Protein 6IQJ (pdb70)

Solvent-accessible surface area: 12601 Å² total; per-residue (Å²): 94,52,17,80,25,0,0,71,86,57,0,49,38,115,6,130,52,26,96,5,58,39,0,0,0,6,2,44,114,25,44,64,29,8,57,12,128,65,14,30,152,22,104,90,7,2,11,24,0,0,31,46,11,8,120,95,66,46,27,0,52,97,31,3,0,32,2,33,42,73,84,11,133,32,43,143,39,82,90,37,32,7,6,31,2,74,95,59,83,6,0,2,1,0,19,53,3,102,78,0,0,0,0,0,8,5,72,114,113,6,65,22,49,24,0,32,75,0,0,32,125,6,0,60,47,0,69,136,44,55,17,84,54,17,80,26,0,0,65,78,13,0,46,39,106,12,113,51,26,98,5,54,39,0,0,0,5,2,43,115,24,47,61,27,7,67,12,128,65,14,35,168,27,109,115,79,16,11,60,12,0,28,79,11,8,121,85,67,50,72,18,53,113,92,6,1,83,1,27,38,93,116,18,130,35,58,141,16,80,90,39,32,7,6,34,2,69,88,60,82,5,1,1,1,0,17,50,2,99,81,0,0,0,0,0,8,5,72,118,110,6,66,22,51,31,0,31,65,18,0,34,62,0,0,61,28,0,69,130,46,50,17,180,64,28,114,45,9,98,40,0,12,26,31,159,69,29,110,44,11,103,72,102

Organism: Arabidopsis thaliana (NCBI:txid3702)

CATH classification: 3.30.450.30

Nearest PDB structures (foldseek):
  6iqi-assembly1_A  TM=9.972E-01  e=1.173E-24  Arabidopsis thaliana
  3nul-assembly1_A  TM=9.958E-01  e=7.143E-24  unclassified
  6iqf-assembly1_A  TM=9.978E-01  e=3.856E-23  Arabidopsis thaliana
  5fef-assembly1_A  TM=9.968E-01  e=1.960E-22  Zea mays
  6iqk-assembly2_B  TM=9.950E-01  e=8.314E-22  Arabidopsis thaliana

Structure (mmCIF, N/CA/C/O backbone):
data_6IQJ
#
_entry.id   6IQJ
#
_cell.length_a   51.523
_cell.length_b   65.156
_cell.length_c   73.533
_cell.angle_alpha   90.00
_cell.angle_beta   90.00
_cell.angle_gamma   90.00
#
_symmetry.space_group_name_H-M   'P 21 21 21'
#
loop_
_entity.id
_entity.type
_entity.pdbx_description
1 polymer Profilin-2
2 polymer 'Formin-like protein 1'
3 water water
#
loop_
_atom_site.group_PDB
_atom_site.id
_atom_site.type_symbol
_atom_site.label_atom_id
_atom_site.label_alt_id
_atom_site.label_comp_id
_atom_site.label_asym_id
_atom_site.label_entity_id
_atom_site.label_seq_id
_atom_site.pdbx_PDB_ins_code
_atom_site.Cartn_x
_atom_site.Cartn_y
_atom_site.Cartn_z
_atom_site.occupancy
_atom_site.B_iso_or_equiv
_atom_site.auth_seq_id
_atom_site.auth_comp_id
_atom_site.auth_asym_id
_atom_site.auth_atom_id
_atom_site.pdbx_PDB_model_num
ATOM 1 N N . MET A 1 1 ? 51.936 -21.672 -7.492 1.00 32.18 1 MET B N 1
ATOM 2 C CA . MET A 1 1 ? 52.777 -22.428 -6.572 1.00 26.06 1 MET B CA 1
ATOM 3 C C . MET A 1 1 ? 52.395 -23.903 -6.558 1.00 27.18 1 MET B C 1
ATOM 4 O O . MET A 1 1 ? 51.256 -24.255 -6.254 1.00 24.63 1 MET B O 1
ATOM 9 N N . SER A 1 2 ? 53.353 -24.760 -6.890 1.00 20.40 2 SER B N 1
ATOM 10 C CA . SER A 1 2 ? 53.167 -26.201 -6.864 1.00 18.11 2 SER B CA 1
ATOM 11 C C . SER A 1 2 ? 54.019 -26.812 -5.760 1.00 19.10 2 SER B C 1
ATOM 12 O O . SER A 1 2 ? 54.934 -26.178 -5.228 1.00 20.26 2 SER B O 1
ATOM 15 N N . TRP A 1 3 ? 53.704 -28.061 -5.414 1.00 16.04 3 TRP B N 1
ATOM 16 C CA . TRP A 1 3 ? 54.550 -28.781 -4.470 1.00 15.31 3 TRP B CA 1
ATOM 17 C C . TRP A 1 3 ? 55.946 -28.993 -5.037 1.00 14.12 3 TRP B C 1
ATOM 18 O O . TRP A 1 3 ? 56.928 -29.000 -4.286 1.00 14.51 3 TRP B O 1
ATOM 29 N N . GLN A 1 4 ? 56.052 -29.157 -6.358 1.00 13.38 4 GLN B N 1
ATOM 30 C CA . GLN A 1 4 ? 57.359 -29.337 -6.982 1.00 17.28 4 GLN B CA 1
ATOM 31 C C . GLN A 1 4 ? 58.220 -28.089 -6.829 1.00 14.40 4 GLN B C 1
ATOM 32 O O . GLN A 1 4 ? 59.424 -28.187 -6.563 1.00 15.68 4 GLN B O 1
ATOM 38 N N . SER A 1 5 ? 57.623 -26.906 -6.994 1.00 11.27 5 SER B N 1
ATOM 39 C CA . SER A 1 5 ? 58.390 -25.677 -6.823 1.00 14.41 5 SER B CA 1
ATOM 40 C C . SER A 1 5 ? 58.785 -25.462 -5.367 1.00 14.49 5 SER B C 1
ATOM 41 O O . SER A 1 5 ? 59.803 -24.816 -5.095 1.00 13.47 5 SER B O 1
ATOM 44 N N . TYR A 1 6 ? 58.005 -25.990 -4.420 1.00 11.04 6 TYR B N 1
ATOM 45 C CA . TYR A 1 6 ? 58.423 -25.940 -3.023 1.00 11.34 6 TYR B CA 1
ATOM 46 C C . TYR A 1 6 ? 59.717 -26.715 -2.817 1.00 12.69 6 TYR B C 1
ATOM 47 O O . TYR A 1 6 ? 60.626 -26.250 -2.119 1.00 14.96 6 TYR B O 1
ATOM 56 N N . VAL A 1 7 ? 59.822 -27.895 -3.427 1.00 10.76 7 VAL B N 1
ATOM 57 C CA . VAL A 1 7 ? 61.073 -28.646 -3.387 1.00 14.02 7 VAL B CA 1
ATOM 58 C C . VAL A 1 7 ? 62.149 -27.926 -4.190 1.00 13.36 7 VAL B C 1
ATOM 59 O O . VAL A 1 7 ? 63.273 -27.723 -3.714 1.00 11.56 7 VAL B O 1
ATOM 63 N N . ASP A 1 8 ? 61.814 -27.515 -5.416 1.00 13.03 8 ASP B N 1
ATOM 64 C CA . ASP A 1 8 ? 62.818 -26.974 -6.328 1.00 17.24 8 ASP B CA 1
ATOM 65 C C . ASP A 1 8 ? 63.335 -25.616 -5.866 1.00 16.07 8 ASP B C 1
ATOM 66 O O . ASP A 1 8 ? 64.534 -25.335 -5.976 1.00 21.02 8 ASP B O 1
ATOM 71 N N . ASP A 1 9 ? 62.452 -24.757 -5.353 1.00 16.17 9 ASP B N 1
ATOM 72 C CA . ASP A 1 9 ? 62.820 -23.374 -5.072 1.00 16.49 9 ASP B CA 1
ATOM 73 C C . ASP A 1 9 ? 63.058 -23.081 -3.598 1.00 18.09 9 ASP B C 1
ATOM 74 O O . ASP A 1 9 ? 63.719 -22.085 -3.286 1.00 20.54 9 ASP B O 1
ATOM 79 N N . HIS A 1 10 ? 62.541 -23.904 -2.686 1.00 18.72 10 HIS B N 1
ATOM 80 C CA . HIS A 1 10 ? 62.666 -23.630 -1.264 1.00 15.80 10 HIS B CA 1
ATOM 81 C C . HIS A 1 10 ? 63.383 -24.718 -0.482 1.00 19.97 10 HIS B C 1
ATOM 82 O O . HIS A 1 10 ? 63.624 -24.534 0.715 1.00 18.22 10 HIS B O 1
ATOM 89 N N . LEU A 1 11 ? 63.726 -25.834 -1.112 1.00 13.02 11 LEU B N 1
ATOM 90 C CA . LEU A 1 11 ? 64.574 -26.850 -0.503 1.00 14.16 11 LEU B CA 1
ATOM 91 C C . LEU A 1 11 ? 65.892 -27.026 -1.233 1.00 13.64 11 LEU B C 1
ATOM 92 O O . LEU A 1 11 ? 66.942 -27.111 -0.592 1.00 11.91 11 LEU B O 1
ATOM 97 N N . MET A 1 12 ? 65.863 -27.074 -2.561 1.00 12.97 12 MET B N 1
ATOM 98 C CA . MET A 1 12 ? 67.057 -27.260 -3.369 1.00 10.10 12 MET B CA 1
ATOM 99 C C . MET A 1 12 ? 67.748 -25.945 -3.715 1.00 19.41 12 MET B C 1
ATOM 100 O O . MET A 1 12 ? 68.610 -25.927 -4.595 1.00 20.50 12 MET B O 1
ATOM 105 N N . CYS A 1 13 ? 67.402 -24.851 -3.048 1.00 17.98 13 CYS B N 1
ATOM 106 C CA . CYS A 1 13 ? 68.037 -23.579 -3.348 1.00 16.29 13 CYS B CA 1
ATOM 107 C C . CYS A 1 13 ? 69.413 -23.494 -2.690 1.00 19.78 13 CYS B C 1
ATOM 108 O O . CYS A 1 13 ? 69.775 -24.298 -1.825 1.00 15.34 13 CYS B O 1
ATOM 111 N N . GLU A 1 14 ? 70.186 -22.498 -3.114 1.00 21.61 14 GLU B N 1
ATOM 112 C CA . GLU A 1 14 ? 71.512 -22.284 -2.553 1.00 19.81 14 GLU B CA 1
ATOM 113 C C . GLU A 1 14 ? 71.412 -21.866 -1.091 1.00 20.24 14 GLU B C 1
ATOM 114 O O . GLU A 1 14 ? 70.591 -21.023 -0.722 1.00 22.70 14 GLU B O 1
ATOM 120 N N . VAL A 1 15 ? 72.246 -22.479 -0.254 1.00 18.54 15 VAL B N 1
ATOM 121 C CA . VAL A 1 15 ? 72.338 -22.150 1.166 1.00 22.11 15 VAL B CA 1
ATOM 122 C C . VAL A 1 15 ? 73.815 -21.946 1.472 1.00 21.79 15 VAL B C 1
ATOM 123 O O . VAL A 1 15 ? 74.563 -22.920 1.622 1.00 21.34 15 VAL B O 1
ATOM 127 N N . GLU A 1 16 ? 74.235 -20.684 1.571 1.00 26.47 16 GLU B N 1
ATOM 128 C CA . GLU A 1 16 ? 75.622 -20.333 1.880 1.00 24.08 16 GLU B CA 1
ATOM 129 C C . GLU A 1 16 ? 76.588 -21.009 0.911 1.00 20.50 16 GLU B C 1
ATOM 130 O O . GLU A 1 16 ? 77.622 -21.553 1.303 1.00 21.11 16 GLU B O 1
ATOM 136 N N . GLY A 1 17 ? 76.239 -20.976 -0.374 1.00 18.83 17 GLY B N 1
ATOM 137 C CA . GLY A 1 17 ? 77.058 -21.565 -1.411 1.00 19.92 17 GLY B CA 1
ATOM 138 C C . GLY A 1 17 ? 76.896 -23.057 -1.598 1.00 21.58 17 GLY B C 1
ATOM 139 O O . GLY A 1 17 ? 77.569 -23.631 -2.464 1.00 21.68 17 GLY B O 1
ATOM 140 N N . ASN A 1 18 ? 76.025 -23.705 -0.829 1.00 15.54 18 ASN B N 1
ATOM 141 C CA . ASN A 1 18 ? 75.868 -25.149 -0.874 1.00 17.01 18 ASN B CA 1
ATOM 142 C C . ASN A 1 18 ? 74.434 -25.519 -1.238 1.00 17.72 18 ASN B C 1
ATOM 143 O O . ASN A 1 18 ? 73.520 -24.693 -1.177 1.00 15.76 18 ASN B O 1
ATOM 148 N N . HIS A 1 19 ? 74.252 -26.781 -1.626 1.00 14.54 19 HIS B N 1
ATOM 149 C CA . HIS A 1 19 ? 72.955 -27.301 -2.033 1.00 12.76 19 HIS B CA 1
ATOM 150 C C . HIS A 1 19 ? 72.751 -28.687 -1.444 1.00 16.70 19 HIS B C 1
ATOM 151 O O . HIS A 1 19 ? 73.700 -29.466 -1.306 1.00 13.11 19 HIS B O 1
ATOM 158 N N . LEU A 1 20 ? 71.501 -28.987 -1.098 1.00 14.75 20 LEU B N 1
ATOM 159 C CA . LEU A 1 20 ? 71.128 -30.354 -0.766 1.00 11.97 20 LEU B CA 1
ATOM 160 C C . LEU A 1 20 ? 71.360 -31.261 -1.968 1.00 9.67 20 LEU B C 1
ATOM 161 O O . LEU A 1 20 ? 71.326 -30.824 -3.121 1.00 10.99 20 LEU B O 1
ATOM 166 N N . THR A 1 21 ? 71.605 -32.541 -1.692 1.00 9.21 21 THR B N 1
ATOM 167 C CA . THR A 1 21 ? 71.679 -33.509 -2.779 1.00 10.44 21 THR B CA 1
ATOM 168 C C . THR A 1 21 ? 70.290 -33.995 -3.174 1.00 9.08 21 THR B C 1
ATOM 169 O O . THR A 1 21 ? 69.982 -34.097 -4.367 1.00 8.27 21 THR B O 1
ATOM 173 N N . HIS A 1 22 ? 69.443 -34.288 -2.188 1.00 8.00 22 HIS B N 1
ATOM 174 C CA . HIS A 1 22 ? 68.058 -34.669 -2.427 1.00 8.27 22 HIS B CA 1
ATOM 175 C C . HIS A 1 22 ? 67.162 -33.935 -1.441 1.00 7.93 22 HIS B C 1
ATOM 176 O O . HIS A 1 22 ? 67.604 -33.491 -0.378 1.00 7.18 22 HIS B O 1
ATOM 183 N N . ALA A 1 23 ? 65.886 -33.820 -1.804 1.00 9.18 23 ALA B N 1
ATOM 184 C CA . ALA A 1 23 ? 64.894 -33.188 -0.947 1.00 7.00 23 ALA B CA 1
ATOM 185 C C . ALA A 1 23 ? 63.514 -33.658 -1.377 1.00 9.08 23 ALA B C 1
ATOM 186 O O . ALA A 1 23 ? 63.299 -34.002 -2.543 1.00 8.18 23 ALA B O 1
ATOM 188 N N . ALA A 1 24 ? 62.581 -33.671 -0.428 1.00 7.26 24 ALA B N 1
ATOM 189 C CA . ALA A 1 24 ? 61.240 -34.152 -0.723 1.00 7.74 24 ALA B CA 1
ATOM 190 C C . ALA A 1 24 ? 60.277 -33.700 0.363 1.00 11.50 24 ALA B C 1
ATOM 191 O O . ALA A 1 24 ? 60.673 -33.410 1.496 1.00 10.30 24 ALA B O 1
ATOM 193 N N . ILE A 1 25 ? 59.002 -33.645 -0.009 1.00 9.58 25 ILE B N 1
ATOM 194 C CA . ILE A 1 25 ? 57.900 -33.451 0.924 1.00 12.47 25 ILE B CA 1
ATOM 195 C C . ILE A 1 25 ? 56.986 -34.660 0.796 1.00 10.24 25 ILE B C 1
ATOM 196 O O . ILE A 1 25 ? 56.453 -34.929 -0.288 1.00 11.72 25 ILE B O 1
ATOM 201 N N . PHE A 1 26 ? 56.820 -35.392 1.891 1.00 9.46 26 PHE B N 1
ATOM 202 C CA . PHE A 1 26 ? 55.991 -36.586 1.927 1.00 9.39 26 PHE B CA 1
ATOM 203 C C . PHE A 1 26 ? 54.789 -36.350 2.826 1.00 8.87 26 PHE B C 1
ATOM 204 O O . PHE A 1 26 ? 54.904 -35.702 3.870 1.00 8.25 26 PHE B O 1
ATOM 212 N N . GLY A 1 27 ? 53.640 -36.882 2.426 1.00 11.70 27 GLY B N 1
ATOM 213 C CA . GLY A 1 27 ? 52.569 -37.072 3.378 1.00 8.41 27 GLY B CA 1
ATOM 214 C C . GLY A 1 27 ? 52.962 -38.110 4.410 1.00 10.45 27 GLY B C 1
ATOM 215 O O . GLY A 1 27 ? 53.754 -39.016 4.146 1.00 8.96 27 GLY B O 1
ATOM 216 N N . GLN A 1 28 ? 52.416 -37.967 5.618 1.00 8.39 28 GLN B N 1
ATOM 217 C CA . GLN A 1 28 ? 52.758 -38.923 6.664 1.00 9.20 28 GLN B CA 1
ATOM 218 C C . GLN A 1 28 ? 52.219 -40.321 6.377 1.00 10.87 28 GLN B C 1
ATOM 219 O O . GLN A 1 28 ? 52.616 -41.271 7.060 1.00 10.66 28 GLN B O 1
ATOM 225 N N . ASP A 1 29 ? 51.344 -40.470 5.382 1.00 10.68 29 ASP B N 1
ATOM 226 C CA . ASP A 1 29 ? 50.943 -41.781 4.888 1.00 11.51 29 ASP B CA 1
ATOM 227 C C . ASP A 1 29 ? 52.002 -42.426 4.002 1.00 14.76 29 ASP B C 1
ATOM 228 O O . ASP A 1 29 ? 51.824 -43.577 3.587 1.00 15.14 29 ASP B O 1
ATOM 233 N N . GLY A 1 30 ? 53.087 -41.716 3.698 1.00 9.18 30 GLY B N 1
ATOM 234 C CA . GLY A 1 30 ? 54.146 -42.248 2.869 1.00 13.16 30 GLY B CA 1
ATOM 235 C C . GLY A 1 30 ? 54.060 -41.890 1.401 1.00 11.74 30 GLY B C 1
ATOM 236 O O . GLY A 1 30 ? 54.920 -42.325 0.626 1.00 14.42 30 GLY B O 1
ATOM 237 N N . SER A 1 31 ? 53.056 -41.119 0.994 1.00 12.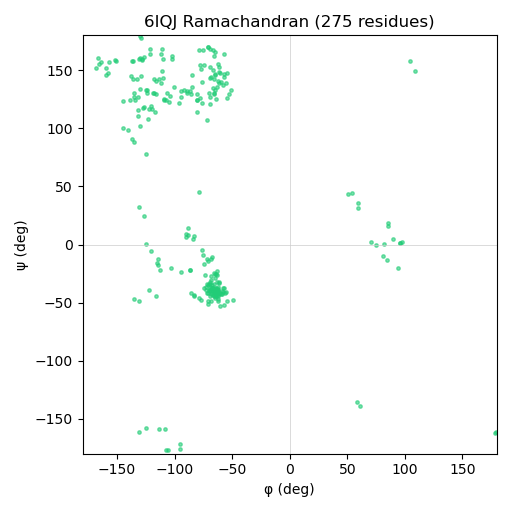90 31 SER B N 1
ATOM 238 C CA . SER A 1 31 ? 52.909 -40.715 -0.396 1.00 15.71 31 SER B CA 1
ATOM 239 C C . SER A 1 31 ? 53.745 -39.473 -0.680 1.00 16.98 31 SER B C 1
ATOM 240 O O . SER A 1 31 ? 53.912 -38.600 0.176 1.00 14.22 31 SER B O 1
ATOM 243 N N . VAL A 1 32 ? 54.270 -39.403 -1.898 1.00 15.67 32 VAL B N 1
ATOM 244 C CA . VAL A 1 32 ? 55.078 -38.263 -2.316 1.00 10.57 32 VAL B CA 1
ATOM 245 C C . VAL A 1 32 ? 54.158 -37.100 -2.656 1.00 12.62 32 VAL B C 1
ATOM 246 O O . VAL A 1 32 ? 53.232 -37.241 -3.462 1.00 14.24 32 VAL B O 1
ATOM 250 N N . TRP A 1 33 ? 54.403 -35.948 -2.035 1.00 10.67 33 TRP B N 1
ATOM 251 C CA . TRP A 1 33 ? 53.787 -34.714 -2.506 1.00 10.97 33 TRP B CA 1
ATOM 252 C C . TRP A 1 33 ? 54.625 -34.081 -3.607 1.00 16.28 33 TRP B C 1
ATOM 253 O O . TRP A 1 33 ? 54.081 -33.606 -4.610 1.00 16.08 33 TRP B O 1
ATOM 264 N N . ALA A 1 34 ? 55.945 -34.090 -3.436 1.00 11.07 34 ALA B N 1
ATOM 265 C CA . ALA A 1 34 ? 56.916 -33.715 -4.454 1.00 12.35 34 ALA B CA 1
ATOM 266 C C . ALA A 1 34 ? 58.292 -34.129 -3.961 1.00 11.51 34 ALA B C 1
ATOM 267 O O . ALA A 1 34 ? 58.534 -34.191 -2.752 1.00 10.02 34 ALA B O 1
ATOM 269 N N . GLN A 1 35 ? 59.187 -34.409 -4.904 1.00 9.08 35 GLN B N 1
ATOM 270 C CA . GLN A 1 35 ? 60.526 -34.856 -4.556 1.00 11.54 35 GLN B CA 1
ATOM 271 C C . GLN A 1 35 ? 61.496 -34.428 -5.645 1.00 11.47 35 GLN B C 1
ATOM 272 O O . GLN A 1 35 ? 61.105 -34.167 -6.786 1.00 12.95 35 GLN B O 1
ATOM 278 N N . SER A 1 36 ? 62.772 -34.357 -5.276 1.00 13.08 36 SER B N 1
ATOM 279 C CA . SER A 1 36 ? 63.814 -34.083 -6.250 1.00 13.45 36 SER B CA 1
ATOM 280 C C . SER A 1 36 ? 64.002 -35.291 -7.170 1.00 15.00 36 SER B C 1
ATOM 281 O O . SER A 1 36 ? 63.473 -36.380 -6.930 1.00 12.77 36 SER B O 1
ATOM 284 N N . SER A 1 37 ? 64.788 -35.088 -8.231 1.00 14.11 37 SER B N 1
ATOM 285 C CA . SER A 1 37 ? 64.815 -36.035 -9.343 1.00 15.63 37 SER B CA 1
ATOM 286 C C . SER A 1 37 ? 65.332 -37.414 -8.951 1.00 18.44 37 SER B C 1
ATOM 287 O O . SER A 1 37 ? 64.987 -38.399 -9.613 1.00 20.92 37 SER B O 1
ATOM 290 N N . ALA A 1 38 ? 66.148 -37.520 -7.903 1.00 13.13 38 ALA B N 1
ATOM 291 C CA . ALA A 1 38 ? 66.690 -38.814 -7.504 1.00 14.89 38 ALA B CA 1
ATOM 292 C C . ALA A 1 38 ? 66.516 -39.057 -6.012 1.00 13.17 38 ALA B C 1
ATOM 293 O O . ALA A 1 38 ? 67.352 -39.716 -5.386 1.00 12.52 38 ALA B O 1
ATOM 295 N N . PHE A 1 39 ? 65.444 -38.536 -5.427 1.00 13.68 39 PHE B N 1
ATOM 296 C CA . PHE A 1 39 ? 65.194 -38.799 -4.021 1.00 14.77 39 PHE B CA 1
ATOM 297 C C . PHE A 1 39 ? 65.004 -40.299 -3.808 1.00 11.40 39 PHE B C 1
ATOM 298 O O . PHE A 1 39 ? 64.357 -40.965 -4.626 1.00 11.12 39 PHE B O 1
ATOM 306 N N . PRO A 1 40 ? 65.565 -40.864 -2.740 1.00 11.32 40 PRO B N 1
ATOM 307 C CA . PRO A 1 40 ? 65.516 -42.319 -2.561 1.00 15.56 40 PRO B CA 1
ATOM 308 C C . PRO A 1 40 ? 64.092 -42.844 -2.467 1.00 16.84 40 PRO B C 1
ATOM 309 O O . PRO A 1 40 ? 63.184 -42.170 -1.974 1.00 11.95 40 PRO B O 1
ATOM 313 N N . GLN A 1 41 ? 63.908 -44.067 -2.959 1.00 13.47 41 GLN B N 1
ATOM 314 C CA . GLN A 1 41 ? 62.642 -44.776 -2.815 1.00 18.00 41 GLN B CA 1
ATOM 315 C C . GLN A 1 41 ? 62.481 -45.205 -1.362 1.00 16.74 41 GLN B C 1
ATOM 316 O O . GLN A 1 41 ? 63.161 -46.126 -0.901 1.00 18.04 41 GLN B O 1
ATOM 322 N N . LEU A 1 42 ? 61.589 -44.536 -0.637 1.00 18.52 42 LEU B N 1
ATOM 323 C CA . LEU A 1 42 ? 61.379 -44.838 0.772 1.00 18.52 42 LEU B CA 1
ATOM 324 C C . LEU A 1 42 ? 60.483 -46.062 0.921 1.00 17.40 42 LEU B C 1
ATOM 325 O O . LEU A 1 42 ? 59.414 -46.139 0.308 1.00 14.13 42 LEU B O 1
ATOM 330 N N . LYS A 1 43 ? 60.926 -47.019 1.732 1.00 12.76 43 LYS B N 1
ATOM 331 C CA . LYS A 1 43 ? 60.137 -48.215 1.973 1.00 12.12 43 LYS B CA 1
ATOM 332 C C . LYS A 1 43 ? 59.016 -47.919 2.968 1.00 14.27 43 LYS B C 1
ATOM 333 O O . LYS A 1 43 ? 59.121 -46.991 3.774 1.00 14.52 43 LYS B O 1
ATOM 339 N N . PRO A 1 44 ? 57.920 -48.685 2.919 1.00 18.42 44 PRO B N 1
ATOM 340 C CA . PRO A 1 44 ? 56.859 -48.489 3.923 1.00 14.14 44 PRO B CA 1
ATOM 341 C C . PRO A 1 44 ? 57.352 -48.656 5.350 1.00 14.00 44 PRO B C 1
ATOM 342 O O . PRO A 1 44 ? 56.917 -47.919 6.244 1.00 13.12 44 PRO B O 1
ATOM 346 N N . ALA A 1 45 ? 58.258 -49.607 5.589 1.00 15.38 45 ALA B N 1
ATOM 347 C CA . ALA A 1 45 ? 58.801 -49.786 6.931 1.00 12.44 45 ALA B CA 1
ATOM 348 C C . ALA A 1 45 ? 59.677 -48.612 7.346 1.00 13.63 45 ALA B C 1
ATOM 349 O O . ALA A 1 45 ? 59.764 -48.297 8.538 1.00 12.54 45 ALA B O 1
ATOM 351 N N . GLU A 1 46 ? 60.340 -47.961 6.388 1.00 8.44 46 GLU B N 1
ATOM 352 C CA . GLU A 1 46 ? 61.128 -46.781 6.722 1.00 11.61 46 GLU B CA 1
ATOM 353 C C . GLU A 1 46 ? 60.225 -45.612 7.093 1.00 10.49 46 GLU B C 1
ATOM 354 O O . GLU A 1 46 ? 60.525 -44.861 8.028 1.00 10.13 46 GLU B O 1
ATOM 360 N N . ILE A 1 47 ? 59.106 -45.454 6.381 1.00 10.77 47 ILE B N 1
ATOM 361 C CA . ILE A 1 47 ? 58.127 -44.433 6.743 1.00 9.25 47 ILE B CA 1
ATOM 362 C C . ILE A 1 47 ? 57.526 -44.737 8.109 1.00 9.54 47 ILE B C 1
ATOM 363 O O . ILE A 1 47 ? 57.377 -43.844 8.953 1.00 9.02 47 ILE B O 1
ATOM 368 N N . ALA A 1 48 ? 57.180 -46.005 8.352 1.00 10.91 48 ALA B N 1
ATOM 369 C CA . ALA A 1 48 ? 56.608 -46.387 9.639 1.00 10.57 48 ALA B CA 1
ATOM 370 C C . ALA A 1 48 ? 57.589 -46.137 10.777 1.00 12.67 48 ALA B C 1
ATOM 371 O O . ALA A 1 48 ? 57.195 -45.684 11.859 1.00 11.98 48 ALA B O 1
ATOM 373 N N . GLY A 1 49 ? 58.873 -46.426 10.554 1.00 10.76 49 GLY B N 1
ATOM 374 C CA . GLY A 1 49 ? 59.864 -46.173 11.587 1.00 9.87 49 GLY B CA 1
ATOM 375 C C . GLY A 1 49 ? 60.067 -44.694 11.849 1.00 10.61 49 GLY B C 1
ATOM 376 O O . GLY A 1 49 ? 60.273 -44.279 12.992 1.00 10.50 49 GLY B O 1
ATOM 377 N N . ILE A 1 50 ? 60.014 -43.880 10.794 1.00 10.35 50 ILE B N 1
ATOM 378 C CA . ILE A 1 50 ? 60.113 -42.434 10.962 1.00 10.76 50 ILE B CA 1
ATOM 379 C C . ILE A 1 50 ? 58.915 -41.909 11.743 1.00 10.07 50 ILE B C 1
ATOM 380 O O . ILE A 1 50 ? 59.063 -41.112 12.677 1.00 6.97 50 ILE B O 1
ATOM 385 N N . ASN A 1 51 ? 57.709 -42.354 11.377 1.00 8.37 51 ASN B N 1
ATOM 386 C CA . ASN A 1 51 ? 56.511 -41.931 12.098 1.00 8.66 51 ASN B CA 1
ATOM 387 C C . ASN A 1 51 ? 56.577 -42.344 13.563 1.00 11.33 51 ASN B C 1
ATOM 388 O O . ASN A 1 51 ? 56.207 -41.568 14.453 1.00 10.78 51 ASN B O 1
ATOM 393 N N . LYS A 1 52 ? 57.049 -43.563 13.833 1.00 10.31 52 LYS B N 1
ATOM 394 C CA . LYS A 1 52 ? 57.169 -44.027 15.211 1.00 10.00 52 LYS B CA 1
ATOM 395 C C . LYS A 1 52 ? 58.228 -43.245 15.979 1.00 10.36 52 LYS B C 1
ATOM 396 O O . LYS A 1 52 ? 58.068 -43.000 17.180 1.00 8.89 52 LYS B O 1
ATOM 402 N N . ASP A 1 53 ? 59.309 -42.842 15.309 1.00 8.51 53 ASP B N 1
ATOM 403 C CA . ASP A 1 53 ? 60.363 -42.101 15.995 1.00 8.46 53 ASP B CA 1
ATOM 404 C C . ASP A 1 53 ? 59.885 -40.718 16.417 1.00 7.85 53 ASP B C 1
ATOM 405 O O . ASP A 1 53 ? 60.255 -40.229 17.491 1.00 10.56 53 ASP B O 1
ATOM 410 N N . PHE A 1 54 ? 59.069 -40.067 15.585 1.00 9.34 54 PHE B N 1
ATOM 411 C CA . PHE A 1 54 ? 58.477 -38.796 15.990 1.00 7.94 54 PHE B CA 1
ATOM 412 C C . PHE A 1 54 ? 57.533 -38.989 17.168 1.00 10.64 54 PHE B C 1
ATOM 413 O O . PHE A 1 54 ? 57.516 -38.178 18.103 1.00 12.46 54 PHE B O 1
ATOM 421 N N . GLU A 1 55 ? 56.742 -40.063 17.145 1.00 9.87 55 GLU B N 1
ATOM 422 C CA . GLU A 1 55 ? 55.819 -40.328 18.242 1.00 9.44 55 GLU B CA 1
ATOM 423 C C . GLU A 1 55 ? 56.554 -40.723 19.516 1.00 9.95 55 GLU B C 1
ATOM 424 O O . GLU A 1 55 ? 56.098 -40.399 20.618 1.00 9.27 55 GLU B O 1
ATOM 430 N N . GLU A 1 56 ? 57.684 -41.423 19.387 1.00 10.39 56 GLU B N 1
ATOM 431 C CA . GLU A 1 56 ? 58.436 -41.948 20.531 1.00 11.95 56 GLU B CA 1
ATOM 432 C C . GLU A 1 56 ? 59.919 -41.699 20.261 1.00 13.75 56 GLU B C 1
ATOM 433 O O . GLU A 1 56 ? 60.600 -42.539 19.664 1.00 15.35 56 GLU B O 1
ATOM 439 N N . ALA A 1 57 ? 60.409 -40.543 20.708 1.00 12.00 57 ALA B N 1
ATOM 440 C CA . ALA A 1 57 ? 61.794 -40.166 20.460 1.00 13.41 57 ALA B CA 1
ATOM 441 C C . ALA A 1 57 ? 62.746 -41.208 21.033 1.00 15.66 57 ALA B C 1
ATOM 442 O O . ALA A 1 57 ? 62.549 -41.714 22.141 1.00 11.93 57 ALA B O 1
ATOM 444 N N . GLY A 1 58 ? 63.783 -41.532 20.264 1.00 14.58 58 GLY B N 1
ATOM 445 C CA . GLY A 1 58 ? 64.719 -42.568 20.639 1.00 14.34 58 GLY B CA 1
ATOM 446 C C . GLY A 1 58 ? 64.431 -43.929 20.047 1.00 15.70 58 GLY B C 1
ATOM 447 O O . GLY A 1 58 ? 65.178 -44.877 20.325 1.00 13.42 58 GLY B O 1
ATOM 448 N N . HIS A 1 59 ? 63.380 -44.059 19.232 1.00 10.73 59 HIS B N 1
ATOM 449 C CA . HIS A 1 59 ? 63.014 -45.367 18.699 1.00 10.81 59 HIS B CA 1
ATOM 450 C C . HIS A 1 59 ? 64.046 -45.867 17.696 1.00 11.93 59 HIS B C 1
ATOM 451 O O . HIS A 1 59 ? 64.441 -47.039 17.729 1.00 13.26 59 HIS B O 1
ATOM 458 N N . LEU A 1 60 ? 64.490 -44.997 16.791 1.00 11.29 60 LEU B N 1
ATOM 459 C CA . LEU A 1 60 ? 65.434 -45.394 15.754 1.00 12.51 60 LEU B CA 1
ATOM 460 C C . LEU A 1 60 ? 66.890 -45.296 16.190 1.00 16.07 60 LEU B C 1
ATOM 461 O O . LEU A 1 60 ? 67.743 -45.967 15.596 1.00 16.90 60 LEU B O 1
ATOM 466 N N . ALA A 1 61 ? 67.187 -44.487 17.209 1.00 15.57 61 ALA B N 1
ATOM 467 C CA . ALA A 1 61 ? 68.570 -44.188 17.584 1.00 16.66 61 ALA B CA 1
ATOM 468 C C . ALA A 1 61 ? 69.461 -45.419 17.727 1.00 22.90 61 ALA B C 1
ATOM 469 O O . ALA A 1 61 ? 70.570 -45.410 17.169 1.00 21.62 61 ALA B O 1
ATOM 471 N N . PRO A 1 62 ? 69.066 -46.492 18.427 1.00 20.36 62 PRO B N 1
ATOM 472 C CA . PRO A 1 62 ? 69.981 -47.639 18.559 1.00 20.48 62 PRO B CA 1
ATOM 473 C C . PRO A 1 62 ? 70.112 -48.491 17.307 1.00 21.50 62 PRO B C 1
ATOM 474 O O . PRO A 1 62 ? 71.069 -49.270 17.217 1.00 25.67 62 PRO B O 1
ATOM 478 N N . THR A 1 63 ? 69.195 -48.375 16.342 1.00 18.75 63 THR B N 1
ATOM 479 C CA . THR A 1 63 ? 69.200 -49.248 15.176 1.00 19.49 63 THR B CA 1
ATOM 480 C C . THR A 1 63 ? 69.531 -48.540 13.870 1.00 19.36 63 THR B C 1
ATOM 481 O O . THR A 1 63 ? 69.964 -49.205 12.923 1.00 18.10 63 THR B O 1
ATOM 485 N N . GLY A 1 64 ? 69.344 -47.235 13.792 1.00 13.74 64 GLY B N 1
ATOM 486 C CA . GLY A 1 64 ? 69.682 -46.485 12.602 1.00 14.08 64 GLY B CA 1
ATOM 487 C C . GLY A 1 64 ? 68.446 -46.006 11.858 1.00 14.46 64 GLY B C 1
ATOM 488 O O . GLY A 1 64 ? 67.380 -46.635 11.888 1.00 13.89 64 GLY B O 1
ATOM 489 N N . LEU A 1 65 ? 68.589 -44.866 11.190 1.00 7.47 65 LEU B N 1
ATOM 490 C CA . LEU A 1 65 ? 67.564 -44.352 10.294 1.00 11.87 65 LEU B CA 1
ATOM 491 C C . LEU A 1 65 ? 67.885 -44.806 8.876 1.00 9.44 65 LEU B C 1
ATOM 492 O O . LEU A 1 65 ? 69.027 -44.682 8.424 1.00 11.38 65 LEU B O 1
ATOM 497 N N . PHE A 1 66 ? 66.885 -45.341 8.182 1.00 11.21 66 PHE B N 1
ATOM 498 C CA . PHE A 1 66 ? 67.086 -45.927 6.863 1.00 13.50 66 PHE B CA 1
ATOM 499 C C . PHE A 1 66 ? 66.252 -45.184 5.831 1.00 11.20 66 PHE B C 1
ATOM 500 O O . PHE A 1 66 ? 65.052 -44.968 6.030 1.00 11.96 66 PHE B O 1
ATOM 508 N N . LEU A 1 67 ? 66.897 -44.792 4.734 1.00 9.29 67 LEU B N 1
ATOM 509 C CA . LEU A 1 67 ? 66.253 -44.078 3.637 1.00 11.80 67 LEU B CA 1
ATOM 510 C C . LEU A 1 67 ? 66.657 -44.763 2.341 1.00 13.84 67 LEU B C 1
ATOM 511 O O . LEU A 1 67 ? 67.822 -44.693 1.937 1.00 13.06 67 LEU B O 1
ATOM 516 N N . GLY A 1 68 ? 65.702 -45.424 1.694 1.00 11.66 68 GLY B N 1
ATOM 517 C CA . GLY A 1 68 ? 66.028 -46.209 0.515 1.00 16.05 68 GLY B CA 1
ATOM 518 C C . GLY A 1 68 ? 67.042 -47.296 0.792 1.00 15.78 68 GLY B C 1
ATOM 519 O O . GLY A 1 68 ? 67.889 -47.588 -0.062 1.00 18.60 68 GLY B O 1
ATOM 520 N N . GLY A 1 69 ? 66.983 -47.899 1.980 1.00 14.43 69 GLY B N 1
ATOM 521 C CA . GLY A 1 69 ? 67.934 -48.913 2.377 1.00 14.89 69 GLY B CA 1
ATOM 522 C C . GLY A 1 69 ? 69.260 -48.392 2.882 1.00 15.38 69 GLY B C 1
ATOM 523 O O . GLY A 1 69 ? 70.054 -49.180 3.411 1.00 18.68 69 GLY B O 1
ATOM 524 N N . GLU A 1 70 ? 69.530 -47.096 2.745 1.00 12.78 70 GLU B N 1
ATOM 525 C CA . GLU A 1 70 ? 70.786 -46.511 3.195 1.00 16.48 70 GLU B CA 1
ATOM 526 C C . GLU A 1 70 ? 70.687 -46.147 4.670 1.00 14.96 70 GLU B C 1
ATOM 527 O O . GLU A 1 70 ? 69.739 -45.474 5.088 1.00 14.78 70 GLU B O 1
ATOM 533 N N . LYS A 1 71 ? 71.674 -46.580 5.451 1.00 13.18 71 LYS B N 1
ATOM 534 C CA . LYS A 1 71 ? 71.648 -46.416 6.899 1.00 12.12 71 LYS B CA 1
ATOM 535 C C . LYS A 1 71 ? 72.274 -45.089 7.306 1.00 17.55 71 LYS B C 1
ATOM 536 O O . LYS A 1 71 ? 73.381 -44.753 6.869 1.00 14.00 71 LYS B O 1
ATOM 542 N N . TYR A 1 72 ? 71.562 -44.343 8.146 1.00 8.61 72 TYR B N 1
ATOM 543 C CA . TYR A 1 72 ? 72.066 -43.122 8.755 1.00 11.94 72 TYR B CA 1
ATOM 544 C C . TYR A 1 72 ? 72.105 -43.300 10.266 1.00 12.81 72 TYR B C 1
ATOM 545 O O . TYR A 1 72 ? 71.217 -43.930 10.848 1.00 12.13 72 TYR B O 1
ATOM 554 N N . MET A 1 73 ? 73.139 -42.748 10.894 1.00 13.26 73 MET B N 1
ATOM 555 C CA . MET A 1 73 ? 73.212 -42.723 12.346 1.00 15.31 73 MET B CA 1
ATOM 556 C C . MET A 1 73 ? 72.353 -41.583 12.877 1.00 12.85 73 MET B C 1
ATOM 557 O O . MET A 1 73 ? 72.527 -40.430 12.475 1.00 10.30 73 MET B O 1
ATOM 562 N N . VAL A 1 74 ? 71.419 -41.904 13.769 1.00 16.37 74 VAL B N 1
ATOM 563 C CA . VAL A 1 74 ? 70.578 -40.875 14.373 1.00 10.99 74 VAL B CA 1
ATOM 564 C C . VAL A 1 74 ? 71.435 -40.024 15.301 1.00 13.84 74 VAL B C 1
ATOM 565 O O . VAL A 1 74 ? 72.062 -40.537 16.234 1.00 12.41 74 VAL B O 1
ATOM 569 N N . VAL A 1 75 ? 71.487 -38.721 15.033 1.00 10.92 75 VAL B N 1
ATOM 570 C CA . VAL A 1 75 ? 72.231 -37.804 15.889 1.00 11.76 75 VAL B CA 1
ATOM 571 C C . VAL A 1 75 ? 71.240 -36.943 16.659 1.00 13.98 75 VAL B C 1
ATOM 572 O O . VAL A 1 75 ? 70.073 -37.319 16.822 1.00 10.67 75 VAL B O 1
ATOM 576 N N . GLN A 1 76 ? 71.696 -35.790 17.141 1.00 14.51 76 GLN B N 1
ATOM 577 C CA . GLN A 1 76 ? 70.851 -34.943 17.972 1.00 13.61 76 GLN B CA 1
ATOM 578 C C . GLN A 1 76 ? 69.678 -34.398 17.164 1.00 13.24 76 GLN B C 1
ATOM 579 O O . GLN A 1 76 ? 69.854 -33.878 16.058 1.00 14.28 76 GLN B O 1
ATOM 585 N N . GLY A 1 77 ? 68.474 -34.533 17.712 1.00 15.52 77 GLY B N 1
ATOM 586 C CA . GLY A 1 77 ? 67.290 -34.035 17.039 1.00 17.13 77 GLY B CA 1
ATOM 587 C C . GLY A 1 77 ? 66.409 -33.204 17.948 1.00 20.07 77 GLY B C 1
ATOM 588 O O . GLY A 1 77 ? 66.865 -32.714 18.986 1.00 13.24 77 GLY B O 1
ATOM 589 N N . GLU A 1 78 ? 65.148 -33.028 17.561 1.00 15.55 78 GLU B N 1
ATOM 590 C CA . GLU A 1 78 ? 64.150 -32.363 18.392 1.00 15.51 78 GLU B CA 1
ATOM 591 C C . GLU A 1 78 ? 62.998 -33.333 18.601 1.00 13.19 78 GLU B C 1
ATOM 592 O O . GLU A 1 78 ? 62.330 -33.718 17.635 1.00 10.50 78 GLU B O 1
ATOM 598 N N . ALA A 1 79 ? 62.778 -33.729 19.854 1.00 12.93 79 ALA B N 1
ATOM 599 C CA . ALA A 1 79 ? 61.783 -34.745 20.175 1.00 14.11 79 ALA B CA 1
ATOM 600 C C . ALA A 1 79 ? 60.426 -34.398 19.578 1.00 10.47 79 ALA B C 1
ATOM 601 O O . ALA A 1 79 ? 59.932 -33.276 19.728 1.00 7.71 79 ALA B O 1
ATOM 603 N N . GLY A 1 80 ? 59.840 -35.366 18.876 1.00 9.85 80 GLY B N 1
ATOM 604 C CA . GLY A 1 80 ? 58.542 -35.204 18.259 1.00 10.79 80 GLY B CA 1
ATOM 605 C C . GLY A 1 80 ? 58.487 -34.276 17.067 1.00 9.03 80 GLY B C 1
ATOM 606 O O . GLY A 1 80 ? 57.401 -34.090 16.506 1.00 8.08 80 GLY B O 1
ATOM 607 N N . ALA A 1 81 ? 59.614 -33.703 16.641 1.00 9.79 81 ALA B N 1
ATOM 608 C CA . ALA A 1 81 ? 59.567 -32.649 15.634 1.00 11.20 81 ALA B CA 1
ATOM 609 C C . ALA A 1 81 ? 60.605 -32.812 14.528 1.00 9.35 81 ALA B C 1
ATOM 610 O O . ALA A 1 81 ? 60.275 -32.668 13.346 1.00 8.41 81 ALA B O 1
ATOM 612 N N . VAL A 1 82 ? 61.859 -33.088 14.884 1.00 8.59 82 VAL B N 1
ATOM 613 C CA . VAL A 1 82 ? 62.957 -33.107 13.920 1.00 7.06 82 VAL B CA 1
ATOM 614 C C . VAL A 1 82 ? 63.808 -34.348 14.154 1.00 8.86 82 VAL B C 1
ATOM 615 O O . VAL A 1 82 ? 64.310 -34.562 15.265 1.00 10.64 82 VAL B O 1
ATOM 619 N N . ILE A 1 83 ? 63.981 -35.154 13.107 1.00 6.77 83 ILE B N 1
ATOM 620 C CA . ILE A 1 83 ? 64.958 -36.238 13.087 1.00 9.62 83 ILE B CA 1
ATOM 621 C C . ILE A 1 83 ? 66.171 -35.764 12.303 1.00 8.80 83 ILE B C 1
ATOM 622 O O . ILE A 1 83 ? 66.034 -35.149 11.238 1.00 8.32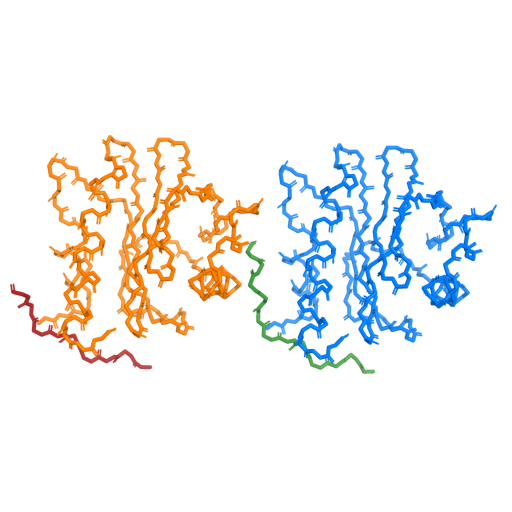 83 ILE B O 1
ATOM 627 N N . ARG A 1 84 ? 67.362 -36.038 12.831 1.00 9.26 84 ARG B N 1
ATOM 628 C CA . ARG A 1 84 ? 68.609 -35.688 12.167 1.00 9.61 84 ARG B CA 1
ATOM 629 C C . ARG A 1 84 ? 69.508 -36.912 12.129 1.00 7.80 84 ARG B C 1
ATOM 630 O O . ARG A 1 84 ? 69.661 -37.606 13.139 1.00 11.72 84 ARG B O 1
ATOM 638 N N . GLY A 1 85 ? 70.095 -37.174 10.963 1.00 7.91 85 GLY B N 1
ATOM 639 C CA . GLY A 1 85 ? 70.981 -38.302 10.801 1.00 9.22 85 GLY B CA 1
ATOM 640 C C . GLY A 1 85 ? 72.285 -37.880 10.153 1.00 8.45 85 GLY B C 1
ATOM 641 O O . GLY A 1 85 ? 72.383 -36.830 9.518 1.00 8.53 85 GLY B O 1
ATOM 642 N N . LYS A 1 86 ? 73.296 -38.723 10.335 1.00 11.76 86 LYS B N 1
ATOM 643 C CA . LYS A 1 86 ? 74.598 -38.528 9.718 1.00 9.32 86 LYS B CA 1
ATOM 644 C C . LYS A 1 86 ? 75.056 -39.827 9.078 1.00 11.58 86 LYS B C 1
ATOM 645 O O . LYS A 1 86 ? 74.817 -40.914 9.613 1.00 12.17 86 LYS B O 1
ATOM 651 N N . LYS A 1 87 ? 75.707 -39.706 7.924 1.00 11.53 87 LYS B N 1
ATOM 652 C CA . LYS A 1 87 ? 76.353 -40.835 7.256 1.00 10.02 87 LYS B CA 1
ATOM 653 C C . LYS A 1 87 ? 77.658 -40.298 6.684 1.00 11.02 87 LYS B C 1
ATOM 654 O O . LYS A 1 87 ? 77.666 -39.687 5.611 1.00 10.62 87 LYS B O 1
ATOM 660 N N . GLY A 1 88 ? 78.754 -40.519 7.403 1.00 12.45 88 GLY B N 1
ATOM 661 C CA . GLY A 1 88 ? 80.012 -39.903 7.062 1.00 10.44 88 GLY B CA 1
ATOM 662 C C . GLY A 1 88 ? 79.899 -38.395 7.129 1.00 14.24 88 GLY B C 1
ATOM 663 O O . GLY A 1 88 ? 79.276 -37.837 8.040 1.00 14.15 88 GLY B O 1
ATOM 664 N N . PRO A 1 89 ? 80.500 -37.700 6.159 1.00 9.68 89 PRO B N 1
ATOM 665 C CA . PRO A 1 89 ? 80.370 -36.235 6.113 1.00 14.96 89 PRO B CA 1
ATOM 666 C C . PRO A 1 89 ? 78.984 -35.754 5.715 1.00 13.67 89 PRO B C 1
ATOM 667 O O . PRO A 1 89 ? 78.692 -34.563 5.890 1.00 15.20 89 PRO B O 1
ATOM 671 N N . GLY A 1 90 ? 78.126 -36.630 5.184 1.00 12.28 90 GLY B N 1
ATOM 672 C CA . GLY A 1 90 ? 76.782 -36.260 4.805 1.00 14.01 90 GLY B CA 1
ATOM 673 C C . GLY A 1 90 ? 75.768 -36.567 5.898 1.00 11.61 90 GLY B C 1
ATOM 674 O O . GLY A 1 90 ? 76.097 -37.009 6.996 1.00 9.96 90 GLY B O 1
ATOM 675 N N . GLY A 1 91 ? 74.506 -36.325 5.573 1.00 7.62 91 GLY B N 1
ATOM 676 C CA . GLY A 1 91 ? 73.456 -36.543 6.547 1.00 6.18 91 GLY B CA 1
ATOM 677 C C . GLY A 1 91 ? 72.093 -36.197 5.997 1.00 7.99 91 GLY B C 1
ATOM 678 O O . GLY A 1 91 ? 71.896 -36.108 4.784 1.00 8.42 91 GLY B O 1
ATOM 679 N N . VAL A 1 92 ? 71.149 -35.992 6.916 1.00 7.41 92 VAL B N 1
ATOM 680 C CA . VAL A 1 92 ? 69.750 -35.811 6.554 1.00 7.32 92 VAL B CA 1
ATOM 681 C C . VAL A 1 92 ? 69.041 -35.123 7.709 1.00 7.44 92 VAL B C 1
ATOM 682 O O . VAL A 1 92 ? 69.380 -35.329 8.877 1.00 9.22 92 VAL B O 1
ATOM 686 N N . THR A 1 93 ? 68.061 -34.287 7.376 1.00 8.10 93 THR B N 1
ATOM 687 C CA . THR A 1 93 ? 67.130 -33.721 8.340 1.00 7.48 93 THR B CA 1
ATOM 688 C C . THR A 1 93 ? 65.716 -34.062 7.897 1.00 8.74 93 THR B C 1
ATOM 689 O O . THR A 1 93 ? 65.377 -33.906 6.719 1.00 5.22 93 THR B O 1
ATOM 693 N N . ILE A 1 94 ? 64.902 -34.547 8.832 1.00 7.20 94 ILE B N 1
ATOM 694 C CA . ILE A 1 94 ? 63.489 -34.815 8.592 1.00 7.57 94 ILE B CA 1
ATOM 695 C C . ILE A 1 94 ? 62.690 -33.958 9.560 1.00 8.13 94 ILE B C 1
ATOM 696 O O . ILE A 1 94 ? 62.791 -34.134 10.781 1.00 6.08 94 ILE B O 1
ATOM 701 N N . LYS A 1 95 ? 61.904 -33.032 9.020 1.00 4.96 95 LYS B N 1
ATOM 702 C CA . LYS A 1 95 ? 61.113 -32.104 9.818 1.00 7.73 95 LYS B CA 1
ATOM 703 C C . LYS A 1 95 ? 59.644 -32.474 9.690 1.00 9.87 95 LYS B C 1
ATOM 704 O O . LYS A 1 95 ? 59.113 -32.545 8.576 1.00 6.59 95 LYS B O 1
ATOM 710 N N . LYS A 1 96 ? 58.989 -32.699 10.825 1.00 9.16 96 LYS B N 1
ATOM 711 C CA . LYS A 1 96 ? 57.588 -33.092 10.835 1.00 7.18 96 LYS B CA 1
ATOM 712 C C . LYS A 1 96 ? 56.696 -31.860 10.877 1.00 9.06 96 LYS B C 1
ATOM 713 O O . LYS A 1 96 ? 56.917 -30.948 11.681 1.00 10.23 96 LYS B O 1
ATOM 719 N N . THR A 1 97 ? 55.701 -31.833 10.002 1.00 8.11 97 THR B N 1
ATOM 720 C CA . THR A 1 97 ? 54.590 -30.902 10.099 1.00 10.79 97 THR B CA 1
ATOM 721 C C . THR A 1 97 ? 53.366 -31.673 10.577 1.00 8.60 97 THR B C 1
ATOM 722 O O . THR A 1 97 ? 53.438 -32.867 10.880 1.00 6.79 97 THR B O 1
ATOM 726 N N . THR A 1 98 ? 52.228 -30.984 10.659 1.00 6.23 98 THR B N 1
ATOM 727 C CA . THR A 1 98 ? 51.034 -31.648 11.173 1.00 9.32 98 THR B CA 1
ATOM 728 C C . THR A 1 98 ? 50.601 -32.789 10.259 1.00 10.26 98 THR B C 1
ATOM 729 O O . THR A 1 98 ? 50.177 -33.848 10.736 1.00 7.53 98 THR B O 1
ATOM 733 N N . GLN A 1 99 ? 50.733 -32.609 8.944 1.00 7.20 99 GLN B N 1
ATOM 734 C CA . GLN A 1 99 ? 50.300 -33.617 7.989 1.00 8.51 99 GLN B CA 1
ATOM 735 C C . GLN A 1 99 ? 51.423 -34.239 7.172 1.00 11.45 99 GLN B C 1
ATOM 736 O O . GLN A 1 99 ? 51.201 -35.293 6.565 1.00 8.58 99 GLN B O 1
ATOM 742 N N . ALA A 1 100 ? 52.610 -33.638 7.138 1.00 6.58 100 ALA B N 1
ATOM 743 C CA . ALA A 1 100 ? 53.615 -34.011 6.154 1.00 8.42 100 ALA B CA 1
ATOM 744 C C . ALA A 1 100 ? 54.957 -34.283 6.824 1.00 7.78 100 ALA B C 1
ATOM 745 O O . ALA A 1 100 ? 55.120 -34.152 8.042 1.00 8.42 100 ALA B O 1
ATOM 747 N N . LEU A 1 101 ? 55.921 -34.680 5.994 1.00 5.96 101 LEU B N 1
ATOM 748 C CA . LEU A 1 101 ? 57.310 -34.870 6.384 1.00 7.52 101 LEU B CA 1
ATOM 749 C C . LEU A 1 101 ? 58.184 -34.166 5.357 1.00 9.59 101 LEU B C 1
ATOM 750 O O . LEU A 1 101 ? 58.035 -34.397 4.153 1.00 10.48 101 LEU B O 1
ATOM 755 N N . VAL A 1 102 ? 59.078 -33.302 5.826 1.00 8.05 102 VAL B N 1
ATOM 756 C CA . VAL A 1 102 ? 59.985 -32.556 4.959 1.00 6.49 102 VAL B CA 1
ATOM 757 C C . VAL A 1 102 ? 61.367 -33.183 5.079 1.00 6.58 102 VAL B C 1
ATOM 758 O O . VAL A 1 102 ? 61.924 -33.267 6.181 1.00 5.11 102 VAL B O 1
ATOM 762 N N . PHE A 1 103 ? 61.917 -33.623 3.950 1.00 5.66 103 PHE B N 1
ATOM 763 C CA . PHE A 1 103 ? 63.200 -34.309 3.907 1.00 7.03 103 PHE B CA 1
ATOM 764 C C . PHE A 1 103 ? 64.253 -33.430 3.248 1.00 8.61 103 PHE B C 1
ATOM 765 O O . PHE A 1 103 ? 63.965 -32.712 2.285 1.00 7.77 103 PHE B O 1
ATOM 773 N N . GLY A 1 104 ? 65.477 -33.515 3.756 1.00 5.23 104 GLY B N 1
ATOM 774 C CA . GLY A 1 104 ? 66.625 -32.919 3.106 1.00 8.47 104 GLY B CA 1
ATOM 775 C C . GLY A 1 104 ? 67.852 -33.782 3.314 1.00 8.82 104 GLY B C 1
ATOM 776 O O . GLY A 1 104 ? 68.203 -34.090 4.454 1.00 7.70 104 GLY B O 1
ATOM 777 N N . ILE A 1 105 ? 68.499 -34.197 2.229 1.00 8.24 105 ILE B N 1
ATOM 778 C CA . ILE A 1 105 ? 69.679 -35.050 2.288 1.00 7.33 105 ILE B CA 1
ATOM 779 C C . ILE A 1 105 ? 70.852 -34.271 1.712 1.00 7.95 105 ILE B C 1
ATOM 780 O O . ILE A 1 105 ? 70.748 -33.704 0.618 1.00 8.14 105 ILE B O 1
ATOM 785 N N . TYR A 1 106 ? 71.960 -34.234 2.450 1.00 8.20 106 TYR B N 1
ATOM 786 C CA . TYR A 1 106 ? 73.103 -33.418 2.073 1.00 11.23 106 TYR B CA 1
ATOM 787 C C . TYR A 1 106 ? 74.378 -34.248 2.055 1.00 11.55 106 TYR B C 1
ATOM 788 O O . TYR A 1 106 ? 74.474 -35.307 2.680 1.00 7.91 106 TYR B O 1
ATOM 797 N N . ASP A 1 107 ? 75.360 -33.740 1.314 1.00 13.08 107 ASP B N 1
ATOM 798 C CA . ASP A 1 107 ? 76.720 -34.252 1.311 1.00 10.22 107 ASP B CA 1
ATOM 799 C C . ASP A 1 107 ? 77.667 -33.100 1.605 1.00 10.22 107 ASP B C 1
ATOM 800 O O . ASP A 1 107 ? 77.308 -31.928 1.468 1.00 12.43 107 ASP B O 1
ATOM 805 N N . GLU A 1 108 ? 78.888 -33.441 2.011 1.00 10.99 108 GLU B N 1
ATOM 806 C CA . GLU A 1 108 ? 79.952 -32.449 2.097 1.00 13.19 108 GLU B CA 1
ATOM 807 C C . GLU A 1 108 ? 80.080 -31.767 0.739 1.00 13.42 108 GLU B C 1
ATOM 808 O O . GLU A 1 108 ? 79.851 -32.410 -0.294 1.00 13.80 108 GLU B O 1
ATOM 814 N N . PRO A 1 109 ? 80.445 -30.478 0.684 1.00 13.67 109 PRO B N 1
ATOM 815 C CA . PRO A 1 109 ? 80.801 -29.613 1.815 1.00 15.16 109 PRO B CA 1
ATOM 816 C C . PRO A 1 109 ? 79.613 -28.986 2.547 1.00 15.19 109 PRO B C 1
ATOM 817 O O . PRO A 1 109 ? 79.831 -28.143 3.417 1.00 12.45 109 PRO B O 1
ATOM 821 N N . MET A 1 110 ? 78.386 -29.372 2.210 1.00 11.83 110 MET B N 1
ATOM 822 C CA . MET A 1 110 ? 77.241 -28.868 2.955 1.00 11.38 110 MET B CA 1
ATOM 823 C C . MET A 1 110 ? 77.235 -29.460 4.358 1.00 9.84 110 MET B C 1
ATOM 824 O O . MET A 1 110 ? 77.609 -30.619 4.562 1.00 9.69 110 MET B O 1
ATOM 829 N N . THR A 1 111 ? 76.823 -28.652 5.328 1.00 12.22 111 THR B N 1
ATOM 830 C CA . THR A 1 111 ? 76.837 -29.032 6.732 1.00 11.45 111 THR B CA 1
ATOM 831 C C . THR A 1 111 ? 75.439 -29.405 7.206 1.00 10.37 111 THR B C 1
ATOM 832 O O . THR A 1 111 ? 74.430 -29.071 6.579 1.00 10.41 111 THR B O 1
ATOM 836 N N . GLY A 1 112 ? 75.393 -30.103 8.343 1.00 12.42 112 GLY B N 1
ATOM 837 C CA . GLY A 1 112 ? 74.115 -30.408 8.959 1.00 14.01 112 GLY B CA 1
ATOM 838 C C . GLY A 1 112 ? 73.345 -29.168 9.364 1.00 11.67 112 GLY B C 1
ATOM 839 O O . GLY A 1 112 ? 72.113 -29.156 9.317 1.00 9.74 112 GLY B O 1
ATOM 840 N N . GLY A 1 113 ? 74.054 -28.109 9.758 1.00 10.28 113 GLY B N 1
ATOM 841 C CA . GLY A 1 113 ? 73.378 -26.877 10.130 1.00 9.49 113 GLY B CA 1
ATOM 842 C C . GLY A 1 113 ? 72.707 -26.198 8.951 1.00 12.31 113 GLY B C 1
ATOM 843 O O . GLY A 1 113 ? 71.621 -25.628 9.087 1.00 11.30 113 GLY B O 1
ATOM 844 N N . GLN A 1 114 ? 73.343 -26.248 7.777 1.00 9.08 114 GLN B N 1
ATOM 845 C CA . GLN A 1 114 ? 72.732 -25.678 6.582 1.00 9.21 114 GLN B CA 1
ATOM 846 C C . GLN A 1 114 ? 71.528 -26.498 6.136 1.00 13.90 114 GLN B C 1
ATOM 847 O O . GLN A 1 114 ? 70.522 -25.940 5.682 1.00 12.26 114 GLN B O 1
ATOM 853 N N . CYS A 1 115 ? 71.613 -27.825 6.261 1.00 10.47 115 CYS B N 1
ATOM 854 C CA . CYS A 1 115 ? 70.468 -28.674 5.952 1.00 11.77 115 CYS B CA 1
ATOM 855 C C . CYS A 1 115 ? 69.319 -28.417 6.919 1.00 9.79 115 CYS B C 1
ATOM 856 O O . CYS A 1 115 ? 68.159 -28.315 6.502 1.00 11.78 115 CYS B O 1
ATOM 859 N N . ASN A 1 116 ? 69.625 -28.307 8.217 1.00 10.89 116 ASN B N 1
ATOM 860 C CA . ASN A 1 116 ? 68.599 -27.964 9.198 1.00 12.31 116 ASN B CA 1
ATOM 861 C C . ASN A 1 116 ? 67.918 -26.652 8.842 1.00 11.79 116 ASN B C 1
ATOM 862 O O . ASN A 1 116 ? 66.694 -26.526 8.961 1.00 10.06 116 ASN B O 1
ATOM 867 N N . LEU A 1 117 ? 68.701 -25.663 8.406 1.00 12.73 117 LEU B N 1
ATOM 868 C CA . LEU A 1 117 ? 68.150 -24.347 8.097 1.00 12.76 117 LEU B CA 1
ATOM 869 C C . LEU A 1 117 ? 67.051 -24.440 7.046 1.00 16.37 117 LEU B C 1
ATOM 870 O O . LEU A 1 117 ? 65.939 -23.942 7.252 1.00 12.01 117 LEU B O 1
ATOM 875 N N . VAL A 1 118 ? 67.339 -25.090 5.917 1.00 12.24 118 VAL B N 1
ATOM 876 C CA . VAL A 1 118 ? 66.398 -25.083 4.802 1.00 13.34 118 VAL B CA 1
ATOM 877 C C . VAL A 1 118 ? 65.207 -25.992 5.094 1.00 12.07 118 VAL B C 1
ATOM 878 O O . VAL A 1 118 ? 64.063 -25.669 4.748 1.00 10.42 118 VAL B O 1
ATOM 882 N N . VAL A 1 119 ? 65.447 -27.133 5.745 1.00 12.69 119 VAL B N 1
ATOM 883 C CA . VAL A 1 119 ? 64.389 -28.121 5.936 1.00 10.46 119 VAL B CA 1
ATOM 884 C C . VAL A 1 119 ? 63.439 -27.688 7.046 1.00 10.43 119 VAL B C 1
ATOM 885 O O . VAL A 1 119 ? 62.213 -27.729 6.889 1.00 9.60 119 VAL B O 1
ATOM 889 N N . GLU A 1 120 ? 63.986 -27.264 8.186 1.00 11.32 120 GLU B N 1
ATOM 890 C CA . GLU A 1 120 ? 63.131 -26.928 9.317 1.00 10.91 120 GLU B CA 1
ATOM 891 C C . GLU A 1 120 ? 62.358 -25.640 9.065 1.00 11.34 120 GLU B C 1
ATOM 892 O O . GLU A 1 120 ? 61.205 -25.513 9.492 1.00 11.77 120 GLU B O 1
ATOM 898 N N . ARG A 1 121 ? 62.962 -24.679 8.359 1.00 10.50 121 ARG B N 1
ATOM 899 C CA . ARG A 1 121 ? 62.264 -23.420 8.121 1.00 13.71 121 ARG B CA 1
ATOM 900 C C . ARG A 1 121 ? 61.121 -23.588 7.127 1.00 12.60 121 ARG B C 1
ATOM 901 O O . ARG A 1 121 ? 60.085 -22.929 7.270 1.00 13.76 121 ARG B O 1
ATOM 909 N N . LEU A 1 122 ? 61.264 -24.474 6.136 1.00 10.17 122 LEU B N 1
ATOM 910 C CA . LEU A 1 122 ? 60.133 -24.751 5.257 1.00 13.16 122 LEU B CA 1
ATOM 911 C C . LEU A 1 122 ? 59.056 -25.534 5.994 1.00 11.74 122 LEU B C 1
ATOM 912 O O . LEU A 1 122 ? 57.861 -25.262 5.829 1.00 12.42 122 LEU B O 1
ATOM 917 N N . GLY A 1 123 ? 59.459 -26.515 6.804 1.00 9.82 123 GLY B N 1
ATOM 918 C CA . GLY A 1 123 ? 58.493 -27.222 7.627 1.00 9.19 123 GLY B CA 1
ATOM 919 C C . GLY A 1 123 ? 57.735 -26.291 8.552 1.00 12.22 123 GLY B C 1
ATOM 920 O O . GLY A 1 123 ? 56.522 -26.427 8.728 1.00 10.48 123 GLY B O 1
ATOM 921 N N . ASP A 1 124 ? 58.439 -25.323 9.146 1.00 10.60 124 ASP B N 1
ATOM 922 C CA . ASP A 1 124 ? 57.773 -24.331 9.984 1.00 13.10 124 ASP B CA 1
ATOM 923 C C . ASP A 1 124 ? 56.735 -23.547 9.192 1.00 12.95 124 ASP B C 1
ATOM 924 O O . ASP A 1 124 ? 55.628 -23.301 9.683 1.00 11.63 124 ASP B O 1
ATOM 929 N N . TYR A 1 125 ? 57.071 -23.153 7.961 1.00 10.88 125 TYR B N 1
ATOM 930 C CA . TYR A 1 125 ? 56.121 -22.404 7.146 1.00 16.08 125 TYR B CA 1
ATOM 931 C C . TYR A 1 125 ? 54.885 -23.238 6.830 1.00 12.99 125 TYR B C 1
ATOM 932 O O . TYR A 1 125 ? 53.759 -22.728 6.864 1.00 12.78 125 TYR B O 1
ATOM 941 N N . LEU A 1 126 ? 55.076 -24.523 6.519 1.00 11.59 126 LEU B N 1
ATOM 942 C CA . LEU A 1 126 ? 53.936 -25.383 6.219 1.00 11.48 126 LEU B CA 1
ATOM 943 C C . LEU A 1 126 ? 53.048 -25.566 7.444 1.00 13.40 126 LEU B C 1
ATOM 944 O O . LEU A 1 126 ? 51.818 -25.617 7.325 1.00 14.60 126 LEU B O 1
ATOM 949 N N . ILE A 1 127 ? 53.654 -25.667 8.629 1.00 10.81 127 ILE B N 1
ATOM 950 C CA . ILE A 1 127 ? 52.874 -25.725 9.863 1.00 12.26 127 ILE B CA 1
ATOM 951 C C . ILE A 1 127 ? 52.078 -24.440 10.043 1.00 14.66 127 ILE B C 1
ATOM 952 O O . ILE A 1 127 ? 50.871 -24.465 10.313 1.00 16.40 127 ILE B O 1
ATOM 957 N N . GLU A 1 128 ? 52.746 -23.293 9.891 1.00 15.61 128 GLU B N 1
ATOM 958 C CA . GLU A 1 128 ? 52.069 -22.007 10.007 1.00 14.24 128 GLU B CA 1
ATOM 959 C C . GLU A 1 128 ? 51.000 -21.823 8.941 1.00 15.71 128 GLU B C 1
ATOM 960 O O . GLU A 1 128 ? 50.074 -21.028 9.136 1.00 15.46 128 GLU B O 1
ATOM 966 N N . SER A 1 129 ? 51.102 -22.540 7.824 1.00 13.99 129 SER B N 1
ATOM 967 C CA . SER A 1 129 ? 50.089 -22.513 6.779 1.00 16.91 129 SER B CA 1
ATOM 968 C C . SER A 1 129 ? 48.988 -23.541 7.005 1.00 13.39 129 SER B C 1
ATOM 969 O O . SER A 1 129 ? 48.151 -23.740 6.119 1.00 18.14 129 SER B O 1
ATOM 972 N N . GLY A 1 130 ? 48.970 -24.196 8.163 1.00 13.81 130 GLY B N 1
ATOM 973 C CA . GLY A 1 130 ? 47.934 -25.165 8.461 1.00 12.22 130 GLY B CA 1
ATOM 974 C C . GLY A 1 130 ? 48.192 -26.562 7.950 1.00 13.87 130 GLY B C 1
ATOM 975 O O . GLY A 1 130 ? 47.250 -27.356 7.856 1.00 17.21 130 GLY B O 1
ATOM 976 N N . LEU A 1 131 ? 49.434 -26.896 7.620 1.00 11.67 131 LEU B N 1
ATOM 977 C CA . LEU A 1 131 ? 49.750 -28.220 7.100 1.00 11.06 131 LEU B CA 1
ATOM 978 C C . LEU A 1 131 ? 50.770 -28.940 7.979 1.00 11.18 131 LEU B C 1
ATOM 979 O O . LEU A 1 131 ? 51.201 -30.049 7.655 1.00 10.96 131 LEU B O 1
ATOM 984 N N . MET B 1 1 ? 52.248 -55.837 3.383 1.00 26.40 1 MET A N 1
ATOM 985 C CA . MET B 1 1 ? 53.153 -56.833 3.944 1.00 20.51 1 MET A CA 1
ATOM 986 C C . MET B 1 1 ? 52.671 -58.253 3.707 1.00 19.16 1 MET A C 1
ATOM 987 O O . MET B 1 1 ? 51.485 -58.556 3.844 1.00 21.13 1 MET A O 1
ATOM 992 N N . SER B 1 2 ? 53.608 -59.121 3.350 1.00 14.89 2 SER A N 1
ATOM 993 C CA . SER B 1 2 ? 53.408 -60.557 3.388 1.00 12.80 2 SER A CA 1
ATOM 994 C C . SER B 1 2 ? 54.253 -61.132 4.514 1.00 14.02 2 SER A C 1
ATOM 995 O O . SER B 1 2 ? 55.214 -60.509 4.976 1.00 14.42 2 SER A O 1
ATOM 998 N N . TRP B 1 3 ? 53.882 -62.330 4.966 1.00 11.59 3 TRP A N 1
ATOM 999 C CA . TRP B 1 3 ? 54.728 -63.011 5.937 1.00 11.77 3 TRP A CA 1
ATOM 1000 C C . TRP B 1 3 ? 56.107 -63.287 5.356 1.00 10.79 3 TRP A C 1
ATOM 1001 O O . TRP B 1 3 ? 57.104 -63.268 6.087 1.00 12.83 3 TRP A O 1
ATOM 1012 N N . GLN B 1 4 ? 56.184 -63.529 4.045 1.00 11.30 4 GLN A N 1
ATOM 1013 C CA . GLN B 1 4 ? 57.476 -63.749 3.404 1.00 11.71 4 GLN A CA 1
ATOM 1014 C C . GLN B 1 4 ? 58.359 -62.512 3.500 1.00 12.36 4 GLN A C 1
ATOM 1015 O O . GLN B 1 4 ? 59.561 -62.617 3.767 1.00 13.09 4 GLN A O 1
ATOM 1021 N N . SER B 1 5 ? 57.782 -61.328 3.288 1.00 8.64 5 SER A N 1
ATOM 1022 C CA . SER B 1 5 ? 58.582 -60.111 3.358 1.00 13.05 5 SER A CA 1
ATOM 1023 C C . SER B 1 5 ? 58.942 -59.759 4.796 1.00 14.34 5 SER A C 1
ATOM 1024 O O . SER B 1 5 ? 59.963 -59.105 5.033 1.00 13.18 5 SER A O 1
ATOM 1027 N N . TYR B 1 6 ? 58.126 -60.178 5.767 1.00 10.72 6 TYR A N 1
ATOM 1028 C CA . TYR B 1 6 ? 58.530 -60.042 7.164 1.00 11.78 6 TYR A CA 1
ATOM 1029 C C . TYR B 1 6 ? 59.828 -60.796 7.426 1.00 10.54 6 TYR A C 1
ATOM 1030 O O . TYR B 1 6 ? 60.726 -60.288 8.109 1.00 10.02 6 TYR A O 1
ATOM 1039 N N . VAL B 1 7 ? 59.949 -62.003 6.873 1.00 10.56 7 VAL A N 1
ATOM 1040 C CA . VAL B 1 7 ? 61.185 -62.767 7.004 1.00 10.63 7 VAL A CA 1
ATOM 1041 C C . VAL B 1 7 ? 62.296 -62.132 6.176 1.00 12.61 7 VAL A C 1
ATOM 1042 O O . VAL B 1 7 ? 63.397 -61.873 6.677 1.00 10.66 7 VAL A O 1
ATOM 1046 N N . ASP B 1 8 ? 62.021 -61.866 4.895 1.00 12.95 8 ASP A N 1
ATOM 1047 C CA . ASP B 1 8 ? 63.067 -61.392 3.992 1.00 15.23 8 ASP A CA 1
ATOM 1048 C C . ASP B 1 8 ? 63.569 -60.004 4.381 1.00 14.95 8 ASP A C 1
ATOM 1049 O O . ASP B 1 8 ? 64.779 -59.754 4.371 1.00 16.82 8 ASP A O 1
ATOM 1054 N N . ASP B 1 9 ? 62.661 -59.090 4.726 1.00 12.70 9 ASP A N 1
ATOM 1055 C CA . ASP B 1 9 ? 63.033 -57.694 4.914 1.00 14.41 9 ASP A CA 1
ATOM 1056 C C . ASP B 1 9 ? 63.353 -57.328 6.359 1.00 15.05 9 ASP A C 1
ATOM 1057 O O . ASP B 1 9 ? 64.071 -56.349 6.584 1.00 16.90 9 ASP A O 1
ATOM 1062 N N . HIS B 1 10 ? 62.846 -58.075 7.340 1.00 13.94 10 HIS A N 1
ATOM 1063 C CA . HIS B 1 10 ? 62.984 -57.680 8.735 1.00 15.52 10 HIS A CA 1
ATOM 1064 C C . HIS B 1 10 ? 63.629 -58.736 9.620 1.00 15.36 10 HIS A C 1
ATOM 1065 O O . HIS B 1 10 ? 63.792 -58.498 10.823 1.00 16.93 10 HIS A O 1
ATOM 1072 N N . LEU B 1 11 ? 64.001 -59.882 9.072 1.00 11.23 11 LEU A N 1
ATOM 10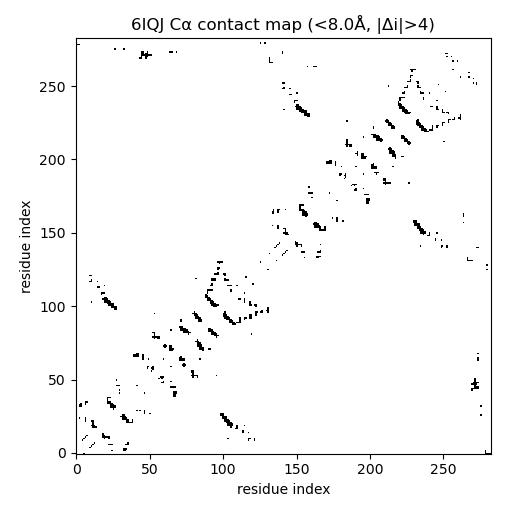73 C CA . LEU B 1 11 ? 64.834 -60.841 9.783 1.00 12.75 11 LEU A CA 1
ATOM 1074 C C . LEU B 1 11 ? 66.124 -61.151 9.046 1.00 11.16 11 LEU A C 1
ATOM 1075 O O . LEU B 1 11 ? 67.179 -61.261 9.675 1.00 11.27 11 LEU A O 1
ATOM 1080 N N . MET B 1 12 ? 66.070 -61.268 7.723 1.00 9.68 12 MET A N 1
ATOM 1081 C CA . MET B 1 12 ? 67.238 -61.579 6.912 1.00 12.51 12 MET A CA 1
ATOM 1082 C C . MET B 1 12 ? 67.988 -60.337 6.444 1.00 17.17 12 MET A C 1
ATOM 1083 O O . MET B 1 12 ? 68.924 -60.462 5.648 1.00 14.19 12 MET A O 1
ATOM 1088 N N . CYS B 1 13 ? 67.606 -59.152 6.916 1.00 14.12 13 CYS A N 1
ATOM 1089 C CA . CYS B 1 13 ? 68.268 -57.924 6.508 1.00 17.70 13 CYS A CA 1
ATOM 1090 C C . CYS B 1 13 ? 69.622 -57.787 7.203 1.00 22.02 13 CYS A C 1
ATOM 1091 O O . CYS B 1 13 ? 69.957 -58.505 8.145 1.00 17.89 13 CYS A O 1
ATOM 1094 N N . GLU B 1 14 ? 70.414 -56.850 6.704 1.00 21.23 14 GLU A N 1
ATOM 1095 C CA . GLU B 1 14 ? 71.752 -56.622 7.244 1.00 20.32 14 GLU A CA 1
ATOM 1096 C C . GLU B 1 14 ? 71.694 -55.998 8.634 1.00 22.38 14 GLU A C 1
ATOM 1097 O O . GLU B 1 14 ? 70.968 -55.025 8.849 1.00 25.77 14 GLU A O 1
ATOM 1103 N N . VAL B 1 15 ? 72.439 -56.581 9.578 1.00 17.11 15 VAL A N 1
ATOM 1104 C CA . VAL B 1 15 ? 72.560 -56.070 10.949 1.00 17.82 15 VAL A CA 1
ATOM 1105 C C . VAL B 1 15 ? 74.041 -55.846 11.216 1.00 20.53 15 VAL A C 1
ATOM 1106 O O . VAL B 1 15 ? 74.794 -56.812 11.389 1.00 17.81 15 VAL A O 1
ATOM 1110 N N . GLU B 1 16 ? 74.457 -54.579 11.267 1.00 23.91 16 GLU A N 1
ATOM 1111 C CA . GLU B 1 16 ? 75.851 -54.202 11.546 1.00 20.29 16 GLU A CA 1
ATOM 1112 C C . GLU B 1 16 ? 76.848 -54.943 10.663 1.00 23.38 16 GLU A C 1
ATOM 1113 O O . GLU B 1 16 ? 77.890 -55.404 11.135 1.00 27.38 16 GLU A O 1
ATOM 1119 N N . GLY B 1 17 ? 76.543 -55.049 9.373 1.00 19.21 17 GLY A N 1
ATOM 1120 C CA . GLY B 1 17 ? 77.392 -55.766 8.453 1.00 24.64 17 GLY A CA 1
ATOM 1121 C C . GLY B 1 17 ? 77.013 -57.211 8.222 1.00 25.63 17 GLY A C 1
ATOM 1122 O O . GLY B 1 17 ? 77.393 -57.772 7.185 1.00 25.07 17 GLY A O 1
ATOM 1123 N N . ASN B 1 18 ? 76.253 -57.817 9.127 1.00 18.03 18 ASN A N 1
ATOM 1124 C CA . ASN B 1 18 ? 76.042 -59.255 9.141 1.00 15.69 18 ASN A CA 1
ATOM 1125 C C . ASN B 1 18 ? 74.608 -59.629 8.758 1.00 16.64 18 ASN A C 1
ATOM 1126 O O . ASN B 1 18 ? 73.708 -58.789 8.667 1.00 18.14 18 ASN A O 1
ATOM 1131 N N . HIS B 1 19 ? 74.414 -60.923 8.508 1.00 18.05 19 HIS A N 1
ATOM 1132 C CA . HIS B 1 19 ? 73.127 -61.472 8.105 1.00 14.85 19 HIS A CA 1
ATOM 1133 C C . HIS B 1 19 ? 72.860 -62.756 8.871 1.00 11.61 19 HIS A C 1
ATOM 1134 O O . HIS B 1 19 ? 73.784 -63.528 9.135 1.00 13.92 19 HIS A O 1
ATOM 1141 N N . LEU B 1 20 ? 71.599 -62.968 9.243 1.00 11.64 20 LEU A N 1
ATOM 1142 C CA . LEU B 1 20 ? 71.185 -64.282 9.708 1.00 11.71 20 LEU A CA 1
ATOM 1143 C C . LEU B 1 20 ? 71.386 -65.305 8.596 1.00 11.42 20 LEU A C 1
ATOM 1144 O O . LEU B 1 20 ? 71.286 -64.990 7.407 1.00 11.32 20 LEU A O 1
ATOM 1149 N N . THR B 1 21 ? 71.682 -66.543 8.991 1.00 11.73 21 THR A N 1
ATOM 1150 C CA . THR B 1 21 ? 71.769 -67.617 8.007 1.00 11.85 21 THR A CA 1
ATOM 1151 C C . THR B 1 21 ? 70.381 -68.111 7.615 1.00 10.60 21 THR A C 1
ATOM 1152 O O . THR B 1 21 ? 70.089 -68.291 6.428 1.00 9.10 21 THR A O 1
ATOM 1156 N N . HIS B 1 22 ? 69.511 -68.328 8.602 1.00 9.80 22 HIS A N 1
ATOM 1157 C CA . HIS B 1 22 ? 68.127 -68.702 8.356 1.00 10.76 22 HIS A CA 1
ATOM 1158 C C . HIS B 1 22 ? 67.222 -67.923 9.300 1.00 9.23 22 HIS A C 1
ATOM 1159 O O . HIS B 1 22 ? 67.649 -67.448 10.355 1.00 7.74 22 HIS A O 1
ATOM 1166 N N . ALA B 1 23 ? 65.957 -67.807 8.909 1.00 9.77 23 ALA A N 1
ATOM 1167 C CA . ALA B 1 23 ? 64.959 -67.147 9.737 1.00 8.17 23 ALA A CA 1
ATOM 1168 C C . ALA B 1 23 ? 63.585 -67.650 9.330 1.00 8.67 23 ALA A C 1
ATOM 1169 O O . ALA B 1 23 ? 63.388 -68.133 8.211 1.00 7.16 23 ALA A O 1
ATOM 1171 N N . ALA B 1 24 ? 62.634 -67.528 10.251 1.00 6.80 24 ALA A N 1
ATOM 1172 C CA . ALA B 1 24 ? 61.293 -68.027 9.991 1.00 6.73 24 ALA A CA 1
ATOM 1173 C C . ALA B 1 24 ? 60.337 -67.481 11.039 1.00 9.02 24 ALA A C 1
ATOM 1174 O O . ALA B 1 24 ? 60.748 -67.039 12.116 1.00 7.86 24 ALA A O 1
ATOM 1176 N N . ILE B 1 25 ? 59.054 -67.511 10.696 1.00 9.05 25 ILE A N 1
ATOM 1177 C CA . ILE B 1 25 ? 57.969 -67.233 11.627 1.00 9.13 25 ILE A CA 1
ATOM 1178 C C . ILE B 1 25 ? 57.014 -68.414 11.567 1.00 9.17 25 ILE A C 1
ATOM 1179 O O . ILE B 1 25 ? 56.460 -68.714 10.502 1.00 8.78 25 ILE A O 1
ATOM 1184 N N . PHE B 1 26 ? 56.844 -69.096 12.693 1.00 7.60 26 PHE A N 1
ATOM 1185 C CA . PHE B 1 26 ? 55.956 -70.240 12.800 1.00 8.59 26 PHE A CA 1
ATOM 1186 C C . PHE B 1 26 ? 54.761 -69.881 13.668 1.00 7.14 26 PHE A C 1
ATOM 1187 O O . PHE B 1 26 ? 54.866 -69.070 14.590 1.00 7.81 26 PHE A O 1
ATOM 1195 N N . GLY B 1 27 ? 53.623 -70.498 13.373 1.00 7.89 27 GLY A N 1
ATOM 1196 C CA . GLY B 1 27 ? 52.573 -70.577 14.363 1.00 8.95 27 GLY A CA 1
ATOM 1197 C C . GLY B 1 27 ? 52.989 -71.497 15.494 1.00 10.09 27 GLY A C 1
ATOM 1198 O O . GLY B 1 27 ? 53.806 -72.402 15.321 1.00 9.01 27 GLY A O 1
ATOM 1199 N N . GLN B 1 28 ? 52.438 -71.251 16.682 1.00 7.99 28 GLN A N 1
ATOM 1200 C CA . GLN B 1 28 ? 52.785 -72.121 17.798 1.00 6.87 28 GLN A CA 1
ATOM 1201 C C . GLN B 1 28 ? 52.236 -73.531 17.625 1.00 9.34 28 GLN A C 1
ATOM 1202 O O . GLN B 1 28 ? 52.657 -74.436 18.355 1.00 11.58 28 GLN A O 1
ATOM 1208 N N . ASP B 1 29 ? 51.331 -73.738 16.667 1.00 10.64 29 ASP A N 1
ATOM 1209 C CA . ASP B 1 29 ? 50.950 -75.079 16.241 1.00 11.91 29 ASP A CA 1
ATOM 1210 C C . ASP B 1 29 ? 52.048 -75.775 15.448 1.00 10.97 29 ASP A C 1
ATOM 1211 O O . ASP B 1 29 ? 51.952 -76.985 15.218 1.00 10.98 29 ASP A O 1
ATOM 1216 N N . GLY B 1 30 ? 53.077 -75.045 15.021 1.00 7.61 30 GLY A N 1
ATOM 1217 C CA . GLY B 1 30 ? 54.136 -75.604 14.209 1.00 11.21 30 GLY A CA 1
ATOM 1218 C C . GLY B 1 30 ? 53.987 -75.378 12.722 1.00 11.41 30 GLY A C 1
ATOM 1219 O O . GLY B 1 30 ? 54.822 -75.872 11.953 1.00 14.68 30 GLY A O 1
ATOM 1220 N N . SER B 1 31 ? 52.949 -74.665 12.290 1.00 12.38 31 SER A N 1
ATOM 1221 C CA . SER B 1 31 ? 52.791 -74.325 10.883 1.00 10.89 31 SER A CA 1
ATOM 1222 C C . SER B 1 31 ? 53.742 -73.198 10.508 1.00 11.80 31 SER A C 1
ATOM 1223 O O . SER B 1 31 ? 53.942 -72.253 11.277 1.00 10.14 31 SER A O 1
ATOM 1226 N N . VAL B 1 32 ? 54.331 -73.301 9.321 1.00 11.24 32 VAL A N 1
ATOM 1227 C CA . VAL B 1 32 ? 55.180 -72.234 8.805 1.00 11.33 32 VAL A CA 1
ATOM 1228 C C . VAL B 1 32 ? 54.290 -71.098 8.322 1.00 12.80 32 VAL A C 1
ATOM 1229 O O . VAL B 1 32 ? 53.429 -71.295 7.459 1.00 12.00 32 VAL A O 1
ATOM 1233 N N . TRP B 1 33 ? 54.488 -69.906 8.884 1.00 8.93 33 TRP A N 1
ATOM 1234 C CA . TRP B 1 33 ? 53.865 -68.730 8.291 1.00 9.77 33 TRP A CA 1
ATOM 1235 C C . TRP B 1 33 ? 54.712 -68.208 7.138 1.00 14.40 33 TRP A C 1
ATOM 1236 O O . TRP B 1 33 ? 54.181 -67.888 6.069 1.00 15.20 33 TRP A O 1
ATOM 1247 N N . ALA B 1 34 ? 56.027 -68.143 7.336 1.00 11.21 34 ALA A N 1
ATOM 1248 C CA . ALA B 1 34 ? 56.988 -67.892 6.270 1.00 9.55 34 ALA A CA 1
ATOM 1249 C C . ALA B 1 34 ? 58.374 -68.235 6.791 1.00 7.21 34 ALA A C 1
ATOM 1250 O O . ALA B 1 34 ? 58.628 -68.201 7.998 1.00 8.60 34 ALA A O 1
ATOM 1252 N N . GLN B 1 35 ? 59.271 -68.554 5.862 1.00 11.40 35 GLN A N 1
ATOM 1253 C CA . GLN B 1 35 ? 60.621 -68.957 6.220 1.00 6.67 35 GLN A CA 1
ATOM 1254 C C . GLN B 1 35 ? 61.571 -68.592 5.090 1.00 11.68 35 GLN A C 1
ATOM 1255 O O . GLN B 1 35 ? 61.160 -68.404 3.942 1.00 8.85 35 GLN A O 1
ATOM 1261 N N . SER B 1 36 ? 62.852 -68.492 5.432 1.00 8.03 36 SER A N 1
ATOM 1262 C CA . SER B 1 36 ? 63.872 -68.302 4.415 1.00 9.71 36 SER A CA 1
ATOM 1263 C C . SER B 1 36 ? 64.048 -69.590 3.610 1.00 11.06 36 SER A C 1
ATOM 1264 O O . SER B 1 36 ? 63.527 -70.653 3.962 1.00 13.27 36 SER A O 1
ATOM 1267 N N . SER B 1 37 ? 64.808 -69.485 2.517 1.00 9.93 37 SER A N 1
ATOM 1268 C CA . SER B 1 37 ? 64.829 -70.540 1.509 1.00 13.00 37 SER A CA 1
ATOM 1269 C C . SER B 1 37 ? 65.402 -71.858 2.021 1.00 14.59 37 SER A C 1
ATOM 1270 O O . SER B 1 37 ? 65.065 -72.912 1.474 1.00 19.42 37 SER A O 1
ATOM 1273 N N . ALA B 1 38 ? 66.255 -71.834 3.049 1.00 13.09 38 ALA A N 1
ATOM 1274 C CA . ALA B 1 38 ? 66.878 -73.059 3.540 1.00 11.58 38 ALA A CA 1
ATOM 1275 C C . ALA B 1 38 ? 66.674 -73.259 5.038 1.00 15.75 38 ALA A C 1
ATOM 1276 O O . ALA B 1 38 ? 67.472 -73.954 5.676 1.00 14.03 38 ALA A O 1
ATOM 1278 N N . PHE B 1 39 ? 65.629 -72.671 5.611 1.00 11.69 39 PHE A N 1
ATOM 1279 C CA . PHE B 1 39 ? 65.356 -72.876 7.024 1.00 11.99 39 PHE A CA 1
ATOM 1280 C C . PHE B 1 39 ? 65.129 -74.363 7.296 1.00 11.48 39 PHE A C 1
ATOM 1281 O O . PHE B 1 39 ? 64.500 -75.052 6.483 1.00 13.88 39 PHE A O 1
ATOM 1289 N N . PRO B 1 40 ? 65.636 -74.891 8.411 1.00 14.72 40 PRO A N 1
ATOM 1290 C CA . PRO B 1 40 ? 65.514 -76.331 8.666 1.00 15.62 40 PRO A CA 1
ATOM 1291 C C . PRO B 1 40 ? 64.062 -76.772 8.783 1.00 14.39 40 PRO A C 1
ATOM 1292 O O . PRO B 1 40 ? 63.172 -75.985 9.112 1.00 12.52 40 PRO A O 1
ATOM 1296 N N . GLN B 1 41 ? 63.834 -78.052 8.499 1.00 12.85 41 GLN A N 1
ATOM 1297 C CA . GLN B 1 41 ? 62.533 -78.669 8.719 1.00 15.37 41 GLN A CA 1
ATOM 1298 C C . GLN B 1 41 ? 62.424 -79.029 10.195 1.00 16.49 41 GLN A C 1
ATOM 1299 O O . GLN B 1 41 ? 63.166 -79.886 10.687 1.00 18.00 41 GLN A O 1
ATOM 1305 N N . LEU B 1 42 ? 61.508 -78.377 10.903 1.00 14.02 42 LEU A N 1
ATOM 1306 C CA . LEU B 1 42 ? 61.352 -78.580 12.336 1.00 13.87 42 LEU A CA 1
ATOM 1307 C C . LEU B 1 42 ? 60.423 -79.757 12.597 1.00 17.22 42 LEU A C 1
ATOM 1308 O O . LEU B 1 42 ? 59.343 -79.849 12.004 1.00 15.64 42 LEU A O 1
ATOM 1313 N N . LYS B 1 43 ? 60.849 -80.656 13.484 1.00 12.15 43 LYS A N 1
ATOM 1314 C CA . LYS B 1 43 ? 60.032 -81.802 13.843 1.00 14.42 43 LYS A CA 1
ATOM 1315 C C . LYS B 1 43 ? 58.925 -81.388 14.811 1.00 14.70 43 LYS A C 1
ATOM 1316 O O . LYS B 1 43 ? 59.087 -80.434 15.577 1.00 13.52 43 LYS A O 1
ATOM 1322 N N . PRO B 1 44 ? 57.788 -82.089 14.788 1.00 17.22 44 PRO A N 1
ATOM 1323 C CA . PRO B 1 44 ? 56.735 -81.801 15.777 1.00 16.70 44 PRO A CA 1
ATOM 1324 C C . PRO B 1 44 ? 57.220 -81.880 17.216 1.00 18.56 44 PRO A C 1
ATOM 1325 O O . PRO B 1 44 ? 56.840 -81.037 18.038 1.00 13.51 44 PRO A O 1
ATOM 1329 N N . ALA B 1 45 ? 58.059 -82.867 17.544 1.00 15.32 45 ALA A N 1
ATOM 1330 C CA . ALA B 1 45 ? 58.592 -82.957 18.899 1.00 15.06 45 ALA A CA 1
ATOM 1331 C C . ALA B 1 45 ? 59.493 -81.774 19.228 1.00 17.28 45 ALA A C 1
ATOM 1332 O O . ALA B 1 45 ? 59.595 -81.379 20.395 1.00 14.03 45 ALA A O 1
ATOM 1334 N N . GLU B 1 46 ? 60.150 -81.195 18.220 1.00 12.15 46 GLU A N 1
ATOM 1335 C CA . GLU B 1 46 ? 60.961 -80.007 18.460 1.00 13.10 46 GLU A CA 1
ATOM 1336 C C . GLU B 1 46 ? 60.084 -78.792 18.735 1.00 12.56 46 GLU A C 1
ATOM 1337 O O . GLU B 1 46 ? 60.385 -77.991 19.628 1.00 11.53 46 GLU A O 1
ATOM 1343 N N . ILE B 1 47 ? 58.992 -78.641 17.980 1.00 11.47 47 ILE A N 1
ATOM 1344 C CA . ILE B 1 47 ? 58.041 -77.565 18.249 1.00 13.59 47 ILE A CA 1
ATOM 1345 C C . ILE B 1 47 ? 57.431 -77.731 19.634 1.00 12.49 47 ILE A C 1
ATOM 1346 O O . ILE B 1 47 ? 57.313 -76.765 20.397 1.00 12.83 47 ILE A O 1
ATOM 1351 N N . ALA B 1 48 ? 57.035 -78.960 19.980 1.00 14.36 48 ALA A N 1
ATOM 1352 C CA . ALA B 1 48 ? 56.474 -79.212 21.304 1.00 14.33 48 ALA A CA 1
ATOM 1353 C C . ALA B 1 48 ? 57.491 -78.915 22.398 1.00 11.90 48 ALA A C 1
ATOM 1354 O O . ALA B 1 48 ? 57.139 -78.374 23.452 1.00 11.35 48 ALA A O 1
ATOM 1356 N N . GLY B 1 49 ? 58.759 -79.262 22.164 1.00 11.56 49 GLY A N 1
ATOM 1357 C CA . GLY B 1 49 ? 59.789 -78.951 23.140 1.00 10.56 49 GLY A CA 1
ATOM 1358 C C . GLY B 1 49 ? 59.997 -77.458 23.311 1.00 10.45 49 GLY A C 1
ATOM 1359 O O . GLY B 1 49 ? 60.200 -76.974 24.427 1.00 7.46 49 GLY A O 1
ATOM 1360 N N . ILE B 1 50 ? 59.946 -76.709 22.207 1.00 7.79 50 ILE A N 1
ATOM 1361 C CA . ILE B 1 50 ? 60.079 -75.257 22.281 1.00 7.78 50 ILE A CA 1
ATOM 1362 C C . ILE B 1 50 ? 58.896 -74.650 23.026 1.00 9.18 50 ILE A C 1
ATOM 1363 O O . ILE B 1 50 ? 59.068 -73.771 23.880 1.00 9.50 50 ILE A O 1
ATOM 1368 N N . ASN B 1 51 ? 57.680 -75.106 22.715 1.00 8.30 51 ASN A N 1
ATOM 1369 C CA . ASN B 1 51 ? 56.496 -74.582 23.389 1.00 11.08 51 ASN A CA 1
ATOM 1370 C C . ASN B 1 51 ? 56.544 -74.864 24.885 1.00 12.50 51 ASN A C 1
ATOM 1371 O O . ASN B 1 51 ? 56.197 -74.001 25.699 1.00 12.61 51 ASN A O 1
ATOM 1376 N N . LYS B 1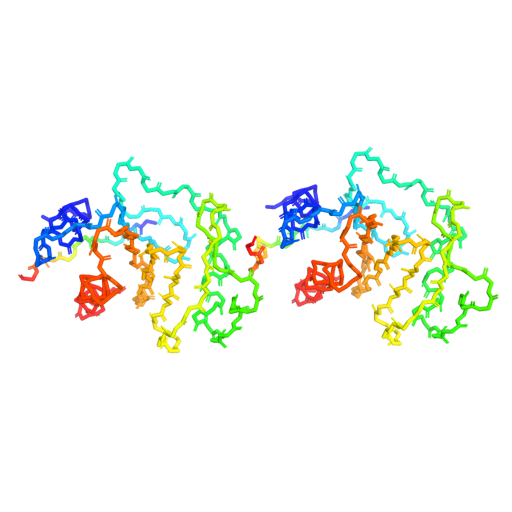 52 ? 56.975 -76.068 25.267 1.00 10.52 52 LYS A N 1
ATOM 1377 C CA . LYS B 1 52 ? 57.053 -76.395 26.685 1.00 13.37 52 LYS A CA 1
ATOM 1378 C C . LYS B 1 52 ? 58.148 -75.603 27.386 1.00 10.50 52 LYS A C 1
ATOM 1379 O O . LYS B 1 52 ? 58.008 -75.269 28.569 1.00 12.06 52 LYS A O 1
ATOM 1385 N N . ASP B 1 53 ? 59.239 -75.289 26.682 1.00 8.65 53 ASP A N 1
ATOM 1386 C CA . ASP B 1 53 ? 60.320 -74.533 27.308 1.00 11.86 53 ASP A CA 1
ATOM 1387 C C . ASP B 1 53 ? 59.880 -73.115 27.644 1.00 13.37 53 ASP A C 1
ATOM 1388 O O . ASP B 1 53 ? 60.273 -72.567 28.681 1.00 11.26 53 ASP A O 1
ATOM 1393 N N . PHE B 1 54 ? 59.075 -72.500 26.775 1.00 10.95 54 PHE A N 1
ATOM 1394 C CA . PHE B 1 54 ? 58.514 -71.191 27.090 1.00 9.17 54 PHE A CA 1
ATOM 1395 C C . PHE B 1 54 ? 57.567 -71.276 28.280 1.00 10.69 54 PHE A C 1
ATOM 1396 O O . PHE B 1 54 ? 57.569 -70.398 29.151 1.00 9.56 54 PHE A O 1
ATOM 1404 N N . GLU B 1 55 ? 56.751 -72.331 28.336 1.00 10.61 55 GLU A N 1
ATOM 1405 C CA . GLU B 1 55 ? 55.831 -72.496 29.456 1.00 12.44 55 GLU A CA 1
ATOM 1406 C C . GLU B 1 55 ? 56.568 -72.830 30.747 1.00 14.12 55 GLU A C 1
ATOM 1407 O O . GLU B 1 55 ? 56.138 -72.415 31.830 1.00 13.31 55 GLU A O 1
ATOM 1413 N N . GLU B 1 56 ? 57.671 -73.579 30.656 1.00 13.00 56 GLU A N 1
ATOM 1414 C CA . GLU B 1 56 ? 58.425 -74.046 31.827 1.00 14.74 56 GLU A CA 1
ATOM 1415 C C . GLU B 1 56 ? 59.910 -73.830 31.537 1.00 14.14 56 GLU A C 1
ATOM 1416 O O . GLU B 1 56 ? 60.586 -74.729 31.028 1.00 16.54 56 GLU A O 1
ATOM 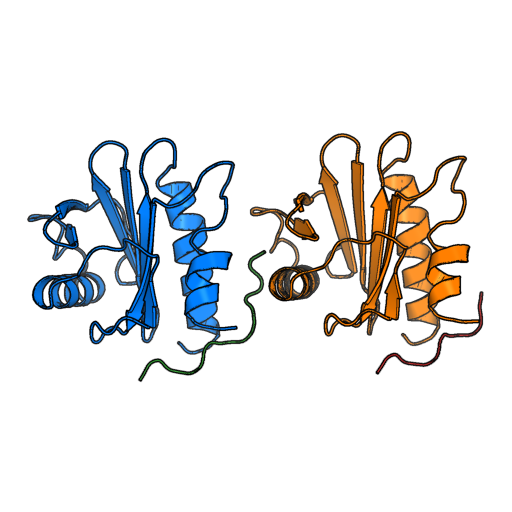1422 N N . ALA B 1 57 ? 60.406 -72.637 31.868 1.00 15.28 57 ALA A N 1
ATOM 1423 C CA . ALA B 1 57 ? 61.792 -72.282 31.589 1.00 14.48 57 ALA A CA 1
ATOM 1424 C C . ALA B 1 57 ? 62.749 -73.295 32.205 1.00 20.36 57 ALA A C 1
ATOM 1425 O O . ALA B 1 57 ? 62.547 -73.764 33.328 1.00 16.23 57 ALA A O 1
ATOM 1427 N N . GLY B 1 58 ? 63.795 -73.634 31.454 1.00 15.46 58 GLY A N 1
ATOM 1428 C CA . GLY B 1 58 ? 64.741 -74.646 31.867 1.00 17.34 58 GLY A CA 1
ATOM 1429 C C . GLY B 1 58 ? 64.401 -76.055 31.432 1.00 18.53 58 GLY A C 1
ATOM 1430 O O . GLY B 1 58 ? 65.114 -76.992 31.814 1.00 18.74 58 GLY A O 1
ATOM 1431 N N . HIS B 1 59 ? 63.338 -76.237 30.646 1.00 16.67 59 HIS A N 1
ATOM 1432 C CA . HIS B 1 59 ? 62.953 -77.578 30.218 1.00 16.10 59 HIS A CA 1
ATOM 1433 C C . HIS B 1 59 ? 63.980 -78.174 29.261 1.00 18.97 59 HIS A C 1
ATOM 1434 O O . HIS B 1 59 ? 64.338 -79.351 29.382 1.00 18.76 59 HIS A O 1
ATOM 1441 N N . LEU B 1 60 ? 64.471 -77.377 28.312 1.00 16.56 60 LEU A N 1
ATOM 1442 C CA . LEU B 1 60 ? 65.361 -77.877 27.272 1.00 18.03 60 LEU A CA 1
ATOM 1443 C C . LEU B 1 60 ? 66.830 -77.877 27.669 1.00 16.10 60 LEU A C 1
ATOM 1444 O O . LEU B 1 60 ? 67.611 -78.634 27.081 1.00 17.72 60 LEU A O 1
ATOM 1449 N N . ALA B 1 61 ? 67.220 -77.056 28.645 1.00 14.70 61 ALA A N 1
ATOM 1450 C CA . ALA B 1 61 ? 68.635 -76.821 28.935 1.00 15.98 61 ALA A CA 1
ATOM 1451 C C . ALA B 1 61 ? 69.443 -78.089 29.196 1.00 24.70 61 ALA A C 1
ATOM 1452 O O . ALA B 1 61 ? 70.526 -78.227 28.605 1.00 24.00 61 ALA A O 1
ATOM 1454 N N . PRO B 1 62 ? 69.010 -79.035 30.042 1.00 22.08 62 PRO A N 1
ATOM 1455 C CA . PRO B 1 62 ? 69.873 -80.197 30.320 1.00 24.54 62 PRO A CA 1
ATOM 1456 C C . PRO B 1 62 ? 70.115 -81.104 29.121 1.00 25.07 62 PRO A C 1
ATOM 1457 O O . PRO B 1 62 ? 71.134 -81.804 29.102 1.00 28.77 62 PRO A O 1
ATOM 1461 N N . THR B 1 63 ? 69.228 -81.121 28.124 1.00 22.41 63 THR A N 1
ATOM 1462 C CA . THR B 1 63 ? 69.388 -82.016 26.985 1.00 19.31 63 THR A CA 1
ATOM 1463 C C . THR B 1 63 ? 69.632 -81.299 25.664 1.00 19.10 63 THR A C 1
ATOM 1464 O O . THR B 1 63 ? 69.999 -81.958 24.684 1.00 18.32 63 THR A O 1
ATOM 1468 N N . GLY B 1 64 ? 69.439 -79.987 25.603 1.00 17.34 64 GLY A N 1
ATOM 1469 C CA . GLY B 1 64 ? 69.782 -79.224 24.422 1.00 17.39 64 GLY A CA 1
ATOM 1470 C C . GLY B 1 64 ? 68.564 -78.837 23.597 1.00 16.58 64 GLY A C 1
ATOM 1471 O O . GLY B 1 64 ? 67.497 -79.452 23.669 1.00 16.30 64 GLY A O 1
ATOM 1472 N N . LEU B 1 65 ? 68.741 -77.791 22.794 1.00 12.34 65 LEU A N 1
ATOM 1473 C CA . LEU B 1 65 ? 67.711 -77.299 21.888 1.00 12.78 65 LEU A CA 1
ATOM 1474 C C . LEU B 1 65 ? 67.953 -77.884 20.503 1.00 11.49 65 LEU A C 1
ATOM 1475 O O . LEU B 1 65 ? 69.024 -77.684 19.919 1.00 12.01 65 LEU A O 1
ATOM 1480 N N . PHE B 1 66 ? 66.960 -78.598 19.979 1.00 12.80 66 PHE A N 1
ATOM 1481 C CA . PHE B 1 66 ? 67.078 -79.299 18.708 1.00 10.21 66 PHE A CA 1
ATOM 1482 C C . PHE B 1 66 ? 66.231 -78.607 17.649 1.00 12.33 66 PHE A C 1
ATOM 1483 O O . PHE B 1 66 ? 65.028 -78.401 17.845 1.00 8.11 66 PHE A O 1
ATOM 1491 N N . LEU B 1 67 ? 66.862 -78.250 16.532 1.00 11.52 67 LEU A N 1
ATOM 1492 C CA . LEU B 1 67 ? 66.183 -77.644 15.393 1.00 14.30 67 LEU A CA 1
ATOM 1493 C C . LEU B 1 67 ? 66.615 -78.381 14.135 1.00 13.96 67 LEU A C 1
ATOM 1494 O O . LEU B 1 67 ? 67.793 -78.339 13.765 1.00 15.74 67 LEU A O 1
ATOM 1499 N N . GLY B 1 68 ? 65.666 -79.049 13.483 1.00 15.09 68 GLY A N 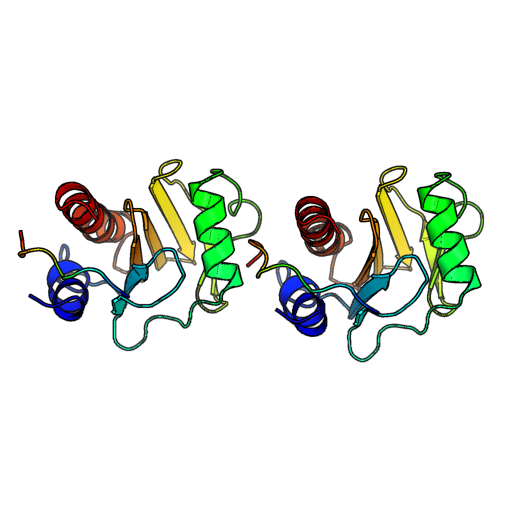1
ATOM 1500 C CA . GLY B 1 68 ? 66.000 -79.869 12.331 1.00 14.06 68 GLY A CA 1
ATOM 1501 C C . GLY B 1 68 ? 66.995 -80.963 12.640 1.00 15.18 68 GLY A C 1
ATOM 1502 O O . GLY B 1 68 ? 67.791 -81.334 11.771 1.00 17.34 68 GLY A O 1
ATOM 1503 N N . GLY B 1 69 ? 66.978 -81.487 13.866 1.00 13.10 69 GLY A N 1
ATOM 1504 C CA . GLY B 1 69 ? 67.936 -82.483 14.292 1.00 17.00 69 GLY A CA 1
ATOM 1505 C C . GLY B 1 69 ? 69.254 -81.940 14.797 1.00 17.49 69 GLY A C 1
ATOM 1506 O O . GLY B 1 69 ? 70.023 -82.698 15.403 1.00 15.62 69 GLY A O 1
ATOM 1507 N N . GLU B 1 70 ? 69.546 -80.660 14.575 1.00 14.32 70 GLU A N 1
ATOM 1508 C CA . GLU B 1 70 ? 70.794 -80.061 15.028 1.00 17.41 70 GLU A CA 1
ATOM 1509 C C . GLU B 1 70 ? 70.666 -79.603 16.475 1.00 17.77 70 GLU A C 1
ATOM 1510 O O . GLU B 1 70 ? 69.672 -78.978 16.856 1.00 13.28 70 GLU A O 1
ATOM 1516 N N . LYS B 1 71 ? 71.686 -79.903 17.273 1.00 15.43 71 LYS A N 1
ATOM 1517 C CA . LYS B 1 71 ? 71.663 -79.662 18.710 1.00 16.27 71 LYS A CA 1
ATOM 1518 C C . LYS B 1 71 ? 72.312 -78.323 19.034 1.00 13.34 71 LYS A C 1
ATOM 1519 O O . LYS B 1 71 ? 73.449 -78.061 18.626 1.00 14.21 71 LYS A O 1
ATOM 1525 N N . TYR B 1 72 ? 71.587 -77.482 19.768 1.00 11.96 72 TYR A N 1
ATOM 1526 C CA . TYR B 1 72 ? 72.081 -76.195 20.238 1.00 9.74 72 TYR A CA 1
ATOM 1527 C C . TYR B 1 72 ? 72.138 -76.205 21.759 1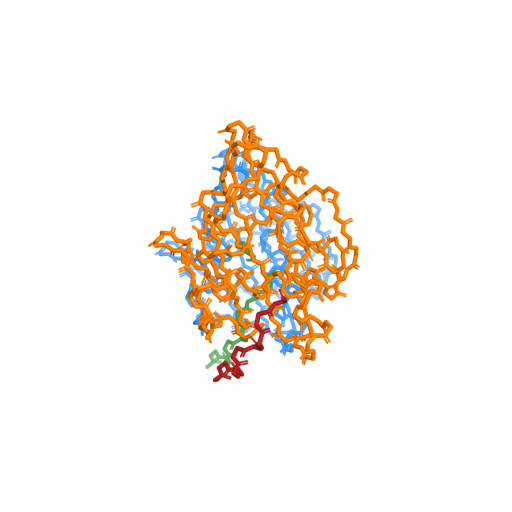.00 13.09 72 TYR A C 1
ATOM 1528 O O . TYR B 1 72 ? 71.248 -76.752 22.416 1.00 14.27 72 TYR A O 1
ATOM 1537 N N . MET B 1 73 ? 73.184 -75.600 22.318 1.00 11.17 73 MET A N 1
ATOM 1538 C CA . MET B 1 73 ? 73.270 -75.429 23.762 1.00 13.04 73 MET A CA 1
ATOM 1539 C C . MET B 1 73 ? 72.420 -74.237 24.180 1.00 11.16 73 MET A C 1
ATOM 1540 O O . MET B 1 73 ? 72.614 -73.124 23.680 1.00 10.69 73 MET A O 1
ATOM 1545 N N . VAL B 1 74 ? 71.482 -74.466 25.098 1.00 12.17 74 VAL A N 1
ATOM 1546 C CA . VAL B 1 74 ? 70.662 -73.379 25.614 1.00 11.92 74 VAL A CA 1
ATOM 1547 C C . VAL B 1 74 ? 71.525 -72.462 26.468 1.00 11.76 74 VAL A C 1
ATOM 1548 O O . VAL B 1 74 ? 72.217 -72.913 27.389 1.00 11.41 74 VAL A O 1
ATOM 1552 N N . VAL B 1 75 ? 71.501 -71.168 26.157 1.00 8.96 75 VAL A N 1
ATOM 1553 C CA . VAL B 1 75 ? 72.237 -70.188 26.947 1.00 11.03 75 VAL A CA 1
ATOM 1554 C C . VAL B 1 75 ? 71.237 -69.268 27.632 1.00 13.17 75 VAL A C 1
ATOM 1555 O O . VAL B 1 75 ? 70.068 -69.630 27.808 1.00 11.73 75 VAL A O 1
ATOM 1559 N N . GLN B 1 76 ? 71.688 -68.080 28.026 1.00 9.66 76 GLN A N 1
ATOM 1560 C CA . GLN B 1 76 ? 70.819 -67.158 28.745 1.00 12.99 76 GLN A CA 1
ATOM 1561 C C . GLN B 1 76 ? 69.654 -66.721 27.867 1.00 12.22 76 GLN A C 1
ATOM 1562 O O . GLN B 1 76 ? 69.848 -66.225 26.754 1.00 11.03 76 GLN A O 1
ATOM 1568 N N . GLY B 1 77 ? 68.440 -66.911 28.373 1.00 12.31 77 GLY A N 1
ATOM 1569 C CA . GLY B 1 77 ? 67.256 -66.460 27.671 1.00 14.63 77 GLY A CA 1
ATOM 1570 C C . GLY B 1 77 ? 66.400 -65.559 28.533 1.00 16.07 77 GLY A C 1
ATOM 1571 O O . GLY B 1 77 ? 66.892 -64.954 29.490 1.00 14.86 77 GLY A O 1
ATOM 1572 N N . GLU B 1 78 ? 65.117 -65.455 28.197 1.00 14.22 78 GLU A N 1
ATOM 1573 C CA . GLU B 1 78 ? 64.147 -64.721 29.000 1.00 11.04 78 GLU A CA 1
ATOM 1574 C C . GLU B 1 78 ? 62.971 -65.648 29.262 1.00 15.70 78 GLU A C 1
ATOM 1575 O O . GLU B 1 78 ? 62.293 -66.069 28.319 1.00 10.69 78 GLU A O 1
ATOM 1581 N N . ALA B 1 79 ? 62.738 -65.963 30.536 1.00 12.64 79 ALA A N 1
ATOM 1582 C CA . ALA B 1 79 ? 61.740 -66.958 30.913 1.00 13.96 79 ALA A CA 1
ATOM 1583 C C . ALA B 1 79 ? 60.376 -66.623 30.325 1.00 12.99 79 ALA A C 1
ATOM 1584 O O . ALA B 1 79 ? 59.857 -65.518 30.508 1.00 12.01 79 ALA A O 1
ATOM 1586 N N . GLY B 1 80 ? 59.804 -67.589 29.610 1.00 12.21 80 GLY A N 1
ATOM 1587 C CA . GLY B 1 80 ? 58.516 -67.424 28.976 1.00 12.20 80 GLY A CA 1
ATOM 1588 C C . GLY B 1 80 ? 58.507 -66.564 27.733 1.00 12.25 80 GLY A C 1
ATOM 1589 O O . GLY B 1 80 ? 57.440 -66.394 27.129 1.00 11.37 80 GLY A O 1
ATOM 1590 N N . ALA B 1 81 ? 59.655 -66.029 27.316 1.00 8.83 81 ALA A N 1
ATOM 1591 C CA . ALA B 1 81 ? 59.664 -65.041 26.245 1.00 10.23 81 ALA A CA 1
ATOM 1592 C C . ALA B 1 81 ? 60.678 -65.350 25.148 1.00 8.91 81 ALA A C 1
ATOM 1593 O O . ALA B 1 81 ? 60.340 -65.295 23.961 1.00 7.12 81 ALA A O 1
ATOM 1595 N N . VAL B 1 82 ? 61.922 -65.654 25.518 1.00 8.12 82 VAL A N 1
ATOM 1596 C CA . VAL B 1 82 ? 63.004 -65.803 24.547 1.00 7.24 82 VAL A CA 1
ATOM 1597 C C . VAL B 1 82 ? 63.820 -67.046 24.878 1.00 10.66 82 VAL A C 1
ATOM 1598 O O . VAL B 1 82 ? 64.230 -67.241 26.027 1.00 10.58 82 VAL A O 1
ATOM 1602 N N . ILE B 1 83 ? 64.059 -67.881 23.869 1.00 9.04 83 ILE A N 1
ATOM 1603 C CA . ILE B 1 83 ? 65.021 -68.975 23.943 1.00 9.69 83 ILE A CA 1
ATOM 1604 C C . ILE B 1 83 ? 66.232 -68.586 23.109 1.00 7.94 83 ILE A C 1
ATOM 1605 O O . ILE B 1 83 ? 66.087 -68.167 21.954 1.00 8.45 83 ILE A O 1
ATOM 1610 N N . ARG B 1 84 ? 67.422 -68.717 23.688 1.00 7.45 84 ARG A N 1
ATOM 1611 C CA . ARG B 1 84 ? 68.666 -68.428 22.988 1.00 6.82 84 ARG A CA 1
ATOM 1612 C C . ARG B 1 84 ? 69.571 -69.648 23.050 1.00 9.79 84 ARG A C 1
ATOM 1613 O O . ARG B 1 84 ? 69.744 -70.246 24.117 1.00 7.85 84 ARG A O 1
ATOM 1621 N N . GLY B 1 85 ? 70.143 -70.014 21.904 1.00 8.56 85 GLY A N 1
ATOM 1622 C CA . GLY B 1 85 ? 71.022 -71.156 21.830 1.00 8.59 85 GLY A CA 1
ATOM 1623 C C . GLY B 1 85 ? 72.334 -70.790 21.166 1.00 9.07 85 GLY A C 1
ATOM 1624 O O . GLY B 1 85 ? 72.444 -69.791 20.457 1.00 6.18 85 GLY A O 1
ATOM 1625 N N . LYS B 1 86 ? 73.340 -71.623 21.420 1.00 9.92 86 LYS A N 1
ATOM 1626 C CA . LYS B 1 86 ? 74.643 -71.490 20.787 1.00 10.29 86 LYS A CA 1
ATOM 1627 C C . LYS B 1 86 ? 75.049 -72.828 20.187 1.00 9.69 86 LYS A C 1
ATOM 1628 O O . LYS B 1 86 ? 74.732 -73.893 20.728 1.00 13.49 86 LYS A O 1
ATOM 1634 N N . LYS B 1 87 ? 75.743 -72.760 19.053 1.00 9.75 87 LYS A N 1
ATOM 1635 C CA . LYS B 1 87 ? 76.319 -73.936 18.399 1.00 10.48 87 LYS A CA 1
ATOM 1636 C C . LYS B 1 87 ? 77.635 -73.478 17.780 1.00 11.97 87 LYS A C 1
ATOM 1637 O O . LYS B 1 87 ? 77.641 -72.872 16.704 1.00 14.37 87 LYS A O 1
ATOM 1643 N N . GLY B 1 88 ? 78.740 -73.768 18.460 1.00 11.13 88 GLY A N 1
ATOM 1644 C CA . GLY B 1 88 ? 80.016 -73.207 18.092 1.00 12.97 88 GLY A CA 1
ATOM 1645 C C . GLY B 1 88 ? 79.952 -71.695 18.124 1.00 15.31 88 GLY A C 1
ATOM 1646 O O . GLY B 1 88 ? 79.397 -71.095 19.050 1.00 15.34 88 GLY A O 1
ATOM 1647 N N . PRO B 1 89 ? 80.511 -71.046 17.100 1.00 13.55 89 PRO A N 1
ATOM 1648 C CA . PRO B 1 89 ? 80.401 -69.584 17.003 1.00 15.23 89 PRO A CA 1
ATOM 1649 C C . PRO B 1 89 ? 79.030 -69.099 16.565 1.00 16.11 89 PRO A C 1
ATOM 1650 O O . PRO B 1 89 ? 78.784 -67.886 16.606 1.00 13.07 89 PRO A O 1
ATOM 1654 N N . GLY B 1 90 ? 78.140 -69.994 16.142 1.00 12.06 90 GLY A N 1
ATOM 1655 C CA . GLY B 1 90 ? 76.801 -69.620 15.741 1.00 14.10 90 GLY A CA 1
ATOM 1656 C C . GLY B 1 90 ? 75.804 -69.777 16.873 1.00 13.37 90 GLY A C 1
ATOM 1657 O O . GLY B 1 90 ? 76.153 -70.040 18.024 1.00 11.60 90 GLY A O 1
ATOM 1658 N N . GLY B 1 91 ? 74.534 -69.611 16.528 1.00 12.61 91 GLY A N 1
ATOM 1659 C CA . GLY B 1 91 ? 73.492 -69.749 17.523 1.00 9.23 91 GLY A CA 1
ATOM 1660 C C . GLY B 1 91 ? 72.124 -69.489 16.940 1.00 11.64 91 GLY A C 1
ATOM 1661 O O . GLY B 1 91 ? 71.934 -69.513 15.722 1.00 10.15 91 GLY A O 1
ATOM 1662 N N . VAL B 1 92 ? 71.170 -69.230 17.832 1.00 12.63 92 VAL A N 1
ATOM 1663 C CA . VAL B 1 92 ? 69.773 -69.089 17.445 1.00 8.49 92 VAL A CA 1
ATOM 1664 C C . VAL B 1 92 ? 69.064 -68.275 18.514 1.00 9.88 92 VAL A C 1
ATOM 1665 O O . VAL B 1 92 ? 69.419 -68.329 19.694 1.00 7.89 92 VAL A O 1
ATOM 1669 N N . THR B 1 93 ? 68.071 -67.497 18.091 1.00 7.39 93 THR A N 1
ATOM 1670 C CA . THR B 1 93 ? 67.129 -66.848 18.991 1.00 7.93 93 THR A CA 1
ATOM 1671 C C . THR B 1 93 ? 65.721 -67.252 18.583 1.00 9.17 93 THR A C 1
ATOM 1672 O O . THR B 1 93 ? 65.373 -67.189 17.399 1.00 6.13 93 THR A O 1
ATOM 1676 N N . ILE B 1 94 ? 64.923 -67.686 19.555 1.00 8.17 94 ILE A N 1
ATOM 1677 C CA . ILE B 1 94 ? 63.507 -67.959 19.350 1.00 9.97 94 ILE A CA 1
ATOM 1678 C C . ILE B 1 94 ? 62.737 -67.000 20.246 1.00 7.29 94 ILE A C 1
ATOM 1679 O O . ILE B 1 94 ? 62.830 -67.081 21.478 1.00 8.00 94 ILE A O 1
ATOM 1684 N N . LYS B 1 95 ? 61.995 -66.085 19.634 1.00 6.59 95 LYS A N 1
ATOM 1685 C CA . LYS B 1 95 ? 61.171 -65.129 20.358 1.00 7.06 95 LYS A CA 1
ATOM 1686 C C . LYS B 1 95 ? 59.714 -65.559 20.268 1.00 8.89 95 LYS A C 1
ATOM 1687 O O . LYS B 1 95 ? 59.199 -65.796 19.170 1.00 9.24 95 LYS A O 1
ATOM 1693 N N . LYS B 1 96 ? 59.056 -65.661 21.418 1.00 8.94 96 LYS A N 1
ATOM 1694 C CA . LYS B 1 96 ? 57.657 -66.055 21.465 1.00 7.76 96 LYS A CA 1
ATOM 1695 C C . LYS B 1 96 ? 56.768 -64.820 21.416 1.00 6.97 96 LYS A C 1
ATOM 1696 O O . LYS B 1 96 ? 57.013 -63.839 22.127 1.00 9.79 96 LYS A O 1
ATOM 1702 N N . THR B 1 97 ? 55.753 -64.866 20.567 1.00 7.20 97 THR A N 1
ATOM 1703 C CA . THR B 1 97 ? 54.658 -63.911 20.590 1.00 7.29 97 THR A CA 1
ATOM 1704 C C . THR B 1 97 ? 53.421 -64.618 21.134 1.00 8.31 97 THR A C 1
ATOM 1705 O O . THR B 1 97 ? 53.474 -65.785 21.530 1.00 8.22 97 THR A O 1
ATOM 1709 N N . THR B 1 98 ? 52.295 -63.903 21.162 1.00 7.08 98 THR A N 1
ATOM 1710 C CA . THR B 1 98 ? 51.080 -64.509 21.697 1.00 7.38 98 THR A CA 1
ATOM 1711 C C . THR B 1 98 ? 50.651 -65.711 20.863 1.00 8.61 98 THR A C 1
ATOM 1712 O O . THR B 1 98 ? 50.207 -66.727 21.409 1.00 11.77 98 THR A O 1
ATOM 1716 N N . GLN B 1 99 ? 50.802 -65.628 19.539 1.00 8.63 99 GLN A N 1
ATOM 1717 C CA . GLN B 1 99 ? 50.360 -66.693 18.651 1.00 8.75 99 GLN A CA 1
ATOM 1718 C C . GLN B 1 99 ? 51.482 -67.410 17.915 1.00 8.79 99 GLN A C 1
ATOM 1719 O O . GLN B 1 99 ? 51.254 -68.515 17.413 1.00 9.90 99 GLN A O 1
ATOM 1725 N N . ALA B 1 100 ? 52.676 -66.828 17.835 1.00 8.80 100 ALA A N 1
ATOM 1726 C CA . ALA B 1 100 ? 53.671 -67.283 16.875 1.00 8.54 100 ALA A CA 1
ATOM 1727 C C . ALA B 1 100 ? 55.017 -67.517 17.550 1.00 7.09 100 ALA A C 1
ATOM 1728 O O . ALA B 1 100 ? 55.185 -67.325 18.759 1.00 6.5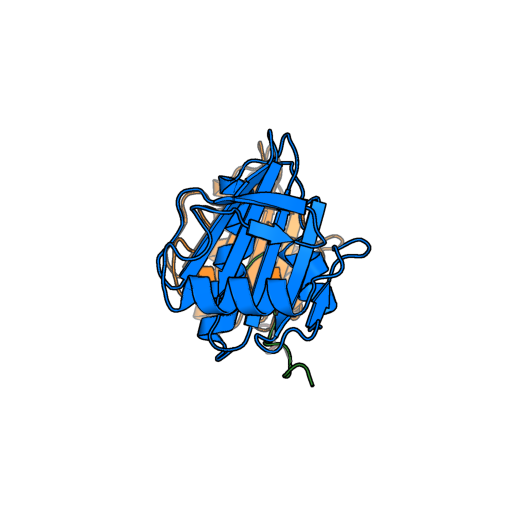8 100 ALA A O 1
ATOM 1730 N N . LEU B 1 101 ? 55.980 -67.945 16.736 1.00 9.31 101 LEU A N 1
ATOM 1731 C CA . LEU B 1 101 ? 57.364 -68.152 17.139 1.00 5.84 101 LEU A CA 1
ATOM 1732 C C . LEU B 1 101 ? 58.259 -67.564 16.060 1.00 8.39 101 LEU A C 1
ATOM 1733 O O . LEU B 1 101 ? 58.104 -67.895 14.881 1.00 6.54 101 LEU A O 1
ATOM 1738 N N . VAL B 1 102 ? 59.187 -66.696 16.455 1.00 7.15 102 VAL A N 1
ATOM 1739 C CA . VAL B 1 102 ? 60.096 -66.033 15.525 1.00 7.86 102 VAL A CA 1
ATOM 1740 C C . VAL B 1 102 ? 61.479 -66.647 15.694 1.00 9.98 102 VAL A C 1
ATOM 1741 O O . VAL B 1 102 ? 62.028 -66.659 16.803 1.00 7.81 102 VAL A O 1
ATOM 1745 N N . PHE B 1 103 ? 62.042 -67.149 14.596 1.00 9.00 103 PHE A N 1
ATOM 1746 C CA . PHE B 1 103 ? 63.330 -67.828 14.600 1.00 7.19 103 PHE A CA 1
ATOM 1747 C C . PHE B 1 103 ? 64.377 -67.008 13.863 1.00 9.52 103 PHE A C 1
ATOM 1748 O O . PHE B 1 103 ? 64.104 -66.439 12.801 1.00 8.78 103 PHE A O 1
ATOM 1756 N N . GLY B 1 104 ? 65.579 -66.973 14.426 1.00 5.68 104 GLY A N 1
ATOM 1757 C CA . GLY B 1 104 ? 66.742 -66.455 13.738 1.00 5.72 104 GLY A CA 1
ATOM 1758 C C . GLY B 1 104 ? 67.945 -67.329 14.017 1.00 9.89 104 GLY A C 1
ATOM 1759 O O . GLY B 1 104 ? 68.283 -67.560 15.180 1.00 8.21 104 GLY A O 1
ATOM 1760 N N . ILE B 1 105 ? 68.585 -67.839 12.966 1.00 9.60 105 ILE A N 1
ATOM 1761 C CA . ILE B 1 105 ? 69.746 -68.715 13.078 1.00 9.19 105 ILE A CA 1
ATOM 1762 C C . ILE B 1 105 ? 70.927 -68.015 12.422 1.00 10.38 105 ILE A C 1
ATOM 1763 O O . ILE B 1 105 ? 70.814 -67.535 11.289 1.00 9.78 105 ILE A O 1
ATOM 1768 N N . TYR B 1 106 ? 72.055 -67.955 13.127 1.00 8.83 106 TYR A N 1
ATOM 1769 C CA . TYR B 1 106 ? 73.206 -67.207 12.646 1.00 12.58 106 TYR A CA 1
ATOM 1770 C C . TYR B 1 106 ? 74.475 -68.045 12.727 1.00 13.82 106 TYR A C 1
ATOM 1771 O O . TYR B 1 106 ? 74.559 -69.030 13.464 1.00 9.02 106 TYR A O 1
ATOM 1780 N N . ASP B 1 107 ? 75.460 -67.630 11.938 1.00 13.11 107 ASP A N 1
ATOM 1781 C CA . ASP B 1 107 ? 76.814 -68.159 11.962 1.00 13.64 107 ASP A CA 1
ATOM 1782 C C . ASP B 1 107 ? 77.782 -67.022 12.258 1.00 13.28 107 ASP A C 1
ATOM 1783 O O . ASP B 1 107 ? 77.421 -65.842 12.224 1.00 12.79 107 ASP A O 1
ATOM 1788 N N . GLU B 1 108 ? 79.027 -67.388 12.550 1.00 15.49 108 GLU A N 1
ATOM 1789 C CA . GLU B 1 108 ? 80.087 -66.395 12.588 1.00 15.10 108 GLU A CA 1
ATOM 1790 C C . GLU B 1 108 ? 80.159 -65.687 11.235 1.00 15.07 108 GLU A C 1
ATOM 1791 O O . GLU B 1 108 ? 79.891 -66.295 10.195 1.00 14.28 108 GLU A O 1
ATOM 1797 N N . PRO B 1 109 ? 80.513 -64.392 11.212 1.00 18.08 109 PRO A N 1
ATOM 1798 C CA . PRO B 1 109 ? 80.907 -63.548 12.343 1.00 18.11 109 PRO A CA 1
ATOM 1799 C C . PRO B 1 109 ? 79.747 -62.823 13.021 1.00 15.91 109 PRO A C 1
ATOM 1800 O O . PRO B 1 109 ? 79.994 -61.956 13.859 1.00 15.16 109 PRO A O 1
ATOM 1804 N N . MET B 1 110 ? 78.509 -63.155 12.664 1.00 16.25 110 MET A N 1
ATOM 1805 C CA . MET B 1 110 ? 77.372 -62.538 13.332 1.00 14.08 110 MET A CA 1
ATOM 1806 C C . MET B 1 110 ? 77.339 -62.954 14.798 1.00 11.76 110 MET A C 1
ATOM 1807 O O . MET B 1 110 ? 77.724 -64.069 15.160 1.00 12.07 110 MET A O 1
ATOM 1812 N N . THR B 1 111 ? 76.886 -62.037 15.646 1.00 12.01 111 THR A N 1
ATOM 1813 C CA . THR B 1 111 ? 76.858 -62.246 17.085 1.00 14.82 111 THR A CA 1
ATOM 1814 C C . THR B 1 111 ? 75.451 -62.594 17.552 1.00 14.56 111 THR A C 1
ATOM 1815 O O . THR B 1 111 ? 74.457 -62.329 16.871 1.00 12.82 111 THR A O 1
ATOM 1819 N N . GLY B 1 112 ? 75.382 -63.200 18.738 1.00 13.02 112 GLY A N 1
ATOM 1820 C CA . GLY B 1 112 ? 74.087 -63.489 19.330 1.00 13.24 112 GLY A CA 1
ATOM 1821 C C . GLY B 1 112 ? 73.287 -62.231 19.607 1.00 15.88 112 GLY A C 1
ATOM 1822 O O . GLY B 1 112 ? 72.065 -62.214 19.447 1.00 18.02 112 GLY A O 1
ATOM 1823 N N . GLY B 1 113 ? 73.969 -61.160 20.019 1.00 14.31 113 GLY A N 1
ATOM 1824 C CA . GLY B 1 113 ? 73.285 -59.899 20.250 1.00 14.30 113 GLY A CA 1
ATOM 1825 C C . GLY B 1 113 ? 72.713 -59.293 18.985 1.00 16.08 113 GLY A C 1
ATOM 1826 O O . GLY B 1 113 ? 71.660 -58.650 19.023 1.00 11.22 113 GLY A O 1
ATOM 1827 N N . GLN B 1 114 ? 73.393 -59.481 17.853 1.00 15.95 114 GLN A N 1
ATOM 1828 C CA . GLN B 1 114 ? 72.836 -59.027 16.584 1.00 14.82 114 GLN A CA 1
ATOM 1829 C C . GLN B 1 114 ? 71.627 -59.865 16.190 1.00 12.95 114 GLN A C 1
ATOM 1830 O O . GLN B 1 114 ? 70.636 -59.335 15.674 1.00 14.27 114 GLN A O 1
ATOM 1836 N N . CYS B 1 115 ? 71.687 -61.176 16.435 1.00 11.11 115 CYS A N 1
ATOM 1837 C CA . CYS B 1 115 ? 70.536 -62.034 16.179 1.00 13.00 115 CYS A CA 1
ATOM 1838 C C . CYS B 1 115 ? 69.369 -61.664 17.085 1.00 12.04 115 CYS A C 1
ATOM 1839 O O . CYS B 1 115 ? 68.221 -61.579 16.635 1.00 12.10 115 CYS A O 1
ATOM 1842 N N . ASN B 1 116 ? 69.649 -61.437 18.373 1.00 14.10 116 ASN A N 1
ATOM 1843 C CA . ASN B 1 116 ? 68.600 -61.030 19.305 1.00 10.59 116 ASN A CA 1
ATOM 1844 C C . ASN B 1 116 ? 67.913 -59.753 18.839 1.00 15.00 116 ASN A C 1
ATOM 1845 O O . ASN B 1 116 ? 66.695 -59.604 18.991 1.00 12.19 116 ASN A O 1
ATOM 1850 N N . LEU B 1 117 ? 68.680 -58.827 18.259 1.00 12.57 117 LEU A N 1
ATOM 1851 C CA . LEU B 1 117 ? 68.137 -57.526 17.883 1.00 12.77 117 LEU A CA 1
ATOM 1852 C C . LEU B 1 117 ? 66.997 -57.664 16.880 1.00 16.03 117 LEU A C 1
ATOM 1853 O O . LEU B 1 117 ? 65.899 -57.140 17.099 1.00 15.51 117 LEU A O 1
ATOM 1858 N N . VAL B 1 118 ? 67.231 -58.373 15.774 1.00 12.32 118 VAL A N 1
ATOM 1859 C CA . VAL B 1 118 ? 66.203 -58.466 14.740 1.00 12.69 118 VAL A CA 1
ATOM 1860 C C . VAL B 1 118 ? 65.063 -59.370 15.183 1.00 13.85 118 VAL A C 1
ATOM 1861 O O . VAL B 1 118 ? 63.890 -59.091 14.906 1.00 11.75 118 VAL A O 1
ATOM 1865 N N . VAL B 1 119 ? 65.384 -60.472 15.859 1.00 8.77 119 VAL A N 1
ATOM 1866 C CA . VAL B 1 119 ? 64.358 -61.452 16.197 1.00 10.82 119 VAL A CA 1
ATOM 1867 C C . VAL B 1 119 ? 63.425 -60.901 17.267 1.00 12.24 119 VAL A C 1
ATOM 1868 O O . VAL B 1 119 ? 62.197 -60.960 17.132 1.00 8.64 119 VAL A O 1
ATOM 1872 N N . GLU B 1 120 ? 63.992 -60.352 18.342 1.00 9.09 120 GLU A N 1
ATOM 1873 C CA . GLU B 1 120 ? 63.166 -59.913 19.462 1.00 12.06 120 GLU A CA 1
ATOM 1874 C C . GLU B 1 120 ? 62.383 -58.651 19.120 1.00 9.78 120 GLU A C 1
ATOM 1875 O O . GLU B 1 120 ? 61.231 -58.499 19.542 1.00 10.37 120 GLU A O 1
ATOM 1881 N N . ARG B 1 121 ? 62.985 -57.735 18.357 1.00 11.22 121 ARG A N 1
ATOM 1882 C CA . ARG B 1 121 ? 62.284 -56.501 18.014 1.00 10.06 121 ARG A CA 1
ATOM 1883 C C . ARG B 1 121 ? 61.086 -56.777 17.114 1.00 8.57 121 ARG A C 1
ATOM 1884 O O . ARG B 1 121 ? 60.021 -56.173 17.290 1.00 10.94 121 ARG A O 1
ATOM 1892 N N . LEU B 1 122 ? 61.234 -57.689 16.150 1.00 9.01 122 LEU A N 1
ATOM 1893 C CA . LEU B 1 122 ? 60.097 -58.047 15.308 1.00 11.89 122 LEU A CA 1
ATOM 1894 C C . LEU B 1 122 ? 59.030 -58.780 16.109 1.00 10.66 122 LEU A C 1
ATOM 1895 O O . LEU B 1 122 ? 57.832 -58.527 15.935 1.00 5.97 122 LEU A O 1
ATOM 1900 N N . GLY B 1 123 ? 59.446 -59.696 16.986 1.00 7.36 123 GLY A N 1
ATOM 1901 C CA . GLY B 1 123 ? 58.485 -60.365 17.845 1.00 8.74 123 GLY A CA 1
ATOM 1902 C C . GLY B 1 123 ? 57.704 -59.393 18.707 1.00 9.95 123 GLY A C 1
ATOM 1903 O O . GLY B 1 123 ? 56.494 -59.545 18.890 1.00 8.93 123 GLY A O 1
ATOM 1904 N N . ASP B 1 124 ? 58.383 -58.370 19.234 1.00 7.88 124 ASP A N 1
ATOM 1905 C CA . ASP B 1 124 ? 57.696 -57.365 20.040 1.00 9.81 124 ASP A CA 1
ATOM 1906 C C . ASP B 1 124 ? 56.658 -56.615 19.217 1.00 9.72 124 ASP A C 1
ATOM 1907 O O . ASP B 1 124 ? 55.562 -56.320 19.708 1.00 8.95 124 ASP A O 1
ATOM 1912 N N . TYR B 1 125 ? 56.979 -56.303 17.958 1.00 7.53 125 TYR A N 1
ATOM 1913 C CA . TYR B 1 125 ? 56.008 -55.623 17.106 1.00 9.84 125 TYR A CA 1
ATOM 1914 C C . TYR B 1 125 ? 54.806 -56.513 16.817 1.00 9.41 125 TYR A C 1
ATOM 1915 O O . TYR B 1 125 ? 53.664 -56.038 16.804 1.00 9.98 125 TYR A O 1
ATOM 1924 N N . LEU B 1 126 ? 55.043 -57.805 16.570 1.00 7.08 126 LEU A N 1
ATOM 1925 C CA . LEU B 1 126 ? 53.934 -58.725 16.337 1.00 9.64 126 LEU A CA 1
ATOM 1926 C C . LEU B 1 126 ? 53.045 -58.834 17.570 1.00 10.96 126 LEU A C 1
ATOM 1927 O O . LEU B 1 126 ? 51.816 -58.920 17.454 1.00 11.18 126 LEU A O 1
ATOM 1932 N N . ILE B 1 127 ? 53.650 -58.827 18.760 1.00 7.81 127 ILE A N 1
ATOM 1933 C CA . ILE B 1 127 ? 52.874 -58.855 19.997 1.00 8.52 127 ILE A CA 1
ATOM 1934 C C . ILE B 1 127 ? 52.005 -57.609 20.105 1.00 9.21 127 ILE A C 1
ATOM 1935 O O . ILE B 1 127 ? 50.812 -57.685 20.421 1.00 9.22 127 ILE A O 1
ATOM 1940 N N . GLU B 1 128 ? 52.594 -56.439 19.840 1.00 10.18 128 GLU A N 1
ATOM 1941 C CA . GLU B 1 128 ? 51.830 -55.197 19.893 1.00 11.69 128 GLU A CA 1
ATOM 1942 C C . GLU B 1 128 ? 50.718 -55.177 18.852 1.00 12.57 128 GLU A C 1
ATOM 1943 O O . GLU B 1 128 ? 49.709 -54.488 19.037 1.00 14.47 128 GLU A O 1
ATOM 1949 N N . SER B 1 129 ? 50.883 -55.919 17.759 1.00 9.99 129 SER A N 1
ATOM 1950 C CA . SER B 1 129 ? 49.858 -56.012 16.728 1.00 10.79 129 SER A CA 1
ATOM 1951 C C . SER B 1 129 ? 48.794 -57.055 17.044 1.00 10.84 129 SER A C 1
ATOM 1952 O O . SER B 1 129 ? 47.921 -57.298 16.205 1.00 14.30 129 SER A O 1
ATOM 1955 N N . GLY B 1 130 ? 48.845 -57.671 18.222 1.00 8.99 130 GLY A N 1
ATOM 1956 C CA . GLY B 1 130 ? 47.883 -58.690 18.588 1.00 10.80 130 GLY A CA 1
ATOM 1957 C C . GLY B 1 130 ? 48.205 -60.086 18.115 1.00 17.76 130 GLY A C 1
ATOM 1958 O O . GLY B 1 130 ? 47.313 -60.941 18.113 1.00 14.44 130 GLY A O 1
ATOM 1959 N N . LEU B 1 131 ? 49.446 -60.349 17.710 1.00 7.38 131 LEU A N 1
ATOM 1960 C CA . LEU B 1 131 ? 49.827 -61.676 17.238 1.00 9.69 131 LEU A CA 1
ATOM 1961 C C . LEU B 1 131 ? 50.884 -62.305 18.140 1.00 8.39 131 LEU A C 1
ATOM 1962 O O . LEU B 1 131 ? 51.405 -63.382 17.838 1.00 8.31 131 LEU A O 1
ATOM 1967 N N . VAL C 2 2 ? 45.957 -71.931 8.729 1.00 31.46 1 VAL C N 1
ATOM 1968 C CA . VAL C 2 2 ? 45.887 -70.558 8.251 1.00 26.43 1 VAL C CA 1
ATOM 1969 C C . VAL C 2 2 ? 46.797 -69.640 9.054 1.00 17.35 1 VAL C C 1
ATOM 1970 O O . VAL C 2 2 ? 46.594 -69.458 10.253 1.00 28.78 1 VAL C O 1
ATOM 1974 N N . PRO C 2 3 ? 47.815 -69.080 8.409 1.00 19.31 2 PRO C N 1
ATOM 1975 C CA . PRO C 2 3 ? 48.491 -67.921 8.982 1.00 18.44 2 PRO C CA 1
ATOM 1976 C C . PRO C 2 3 ? 47.534 -66.746 9.046 1.00 20.38 2 PRO C C 1
ATOM 1977 O O . PRO C 2 3 ? 46.825 -66.461 8.068 1.00 23.14 2 PRO C O 1
ATOM 1981 N N . PRO C 2 4 ? 47.465 -66.055 10.178 1.00 17.51 3 PRO C N 1
ATOM 1982 C CA . PRO C 2 4 ? 46.603 -64.879 10.279 1.00 15.99 3 PRO C CA 1
ATOM 1983 C C . PRO C 2 4 ? 47.111 -63.771 9.376 1.00 18.77 3 PRO C C 1
ATOM 1984 O O . PRO C 2 4 ? 48.234 -63.854 8.853 1.00 14.91 3 PRO C O 1
ATOM 1988 N N . PRO C 2 5 ? 46.317 -62.730 9.149 1.00 18.92 4 PRO C N 1
ATOM 1989 C CA . PRO C 2 5 ? 46.756 -61.640 8.269 1.00 16.88 4 PRO C CA 1
ATOM 1990 C C . PRO C 2 5 ? 47.975 -60.938 8.836 1.00 16.49 4 PRO C C 1
ATOM 1991 O O . PRO C 2 5 ? 48.034 -60.648 10.041 1.00 15.30 4 PRO C O 1
ATOM 1995 N N . PRO C 2 6 ? 48.976 -60.664 8.005 1.00 14.03 5 PRO C N 1
ATOM 1996 C CA . PRO C 2 6 ? 50.165 -59.943 8.476 1.00 15.11 5 PRO C CA 1
ATOM 1997 C C . PRO C 2 6 ? 49.818 -58.520 8.868 1.00 15.03 5 PRO C C 1
ATOM 1998 O O . PRO C 2 6 ? 48.984 -57.871 8.218 1.00 15.99 5 PRO C O 1
ATOM 2002 N N . PRO C 2 7 ? 50.429 -58.000 9.927 1.00 14.42 6 PRO C N 1
ATOM 2003 C CA . PRO C 2 7 ? 50.169 -56.616 10.339 1.00 16.23 6 PRO C CA 1
ATOM 2004 C C . PRO C 2 7 ? 50.744 -55.631 9.336 1.00 15.65 6 PRO C C 1
ATOM 2005 O O . PRO C 2 7 ? 51.514 -56.021 8.444 1.00 15.01 6 PRO C O 1
ATOM 2009 N N . PRO C 2 8 ? 50.391 -54.352 9.442 1.00 17.53 7 PRO C N 1
ATOM 2010 C CA . PRO C 2 8 ? 50.988 -53.329 8.568 1.00 18.76 7 PRO C CA 1
ATOM 2011 C C . PRO C 2 8 ? 52.502 -53.309 8.691 1.00 15.65 7 PRO C C 1
ATOM 2012 O O . PRO C 2 8 ? 53.061 -53.887 9.637 1.00 15.42 7 PRO C O 1
ATOM 2016 N N . PRO C 2 9 ? 53.197 -52.674 7.747 1.00 18.33 8 PRO C N 1
ATOM 2017 C CA . PRO C 2 9 ? 54.672 -52.653 7.771 1.00 15.65 8 PRO C CA 1
ATOM 2018 C C . PRO C 2 9 ? 55.206 -52.208 9.118 1.00 16.25 8 PRO C C 1
ATOM 2019 O O . PRO C 2 9 ? 54.736 -51.209 9.686 1.00 16.46 8 PRO C O 1
ATOM 2023 N N . PRO C 2 10 ? 56.185 -52.934 9.666 1.00 15.25 9 PRO C N 1
ATOM 2024 C CA . PRO C 2 10 ? 56.653 -52.620 11.013 1.00 17.00 9 PRO C CA 1
ATOM 2025 C C . PRO C 2 10 ? 57.510 -51.368 11.015 1.00 14.61 9 PRO C C 1
ATOM 2026 O O . PRO C 2 10 ? 58.119 -51.016 9.993 1.00 14.41 9 PRO C O 1
ATOM 2030 N N . PRO C 2 11 ? 57.581 -50.659 12.142 1.00 13.88 10 PRO C N 1
ATOM 2031 C CA . PRO C 2 11 ? 58.473 -49.499 12.229 1.00 14.57 10 PRO C CA 1
ATOM 2032 C C . PRO C 2 11 ? 59.918 -49.916 12.457 1.00 16.56 10 PRO C C 1
ATOM 2033 O O . PRO C 2 11 ? 60.614 -49.337 13.296 1.00 17.18 10 PRO C O 1
ATOM 2037 N N . LEU C 2 12 ? 60.379 -50.923 11.710 1.00 15.09 11 LEU C N 1
ATOM 2038 C CA . LEU C 2 12 ? 61.702 -51.516 11.885 1.00 15.93 11 LEU C CA 1
ATOM 2039 C C . LEU C 2 12 ? 62.449 -51.453 10.558 1.00 18.92 11 LEU C C 1
ATOM 2040 O O . LEU C 2 12 ? 62.547 -52.459 9.839 1.00 19.14 11 LEU C O 1
ATOM 2045 N N . PRO C 2 13 ? 62.993 -50.282 10.196 1.00 20.31 12 PRO C N 1
ATOM 2046 C CA . PRO C 2 13 ? 63.747 -50.131 8.947 1.00 27.50 12 PRO C CA 1
ATOM 2047 C C . PRO C 2 13 ? 65.080 -50.872 8.991 1.00 29.81 12 PRO C C 1
ATOM 2048 O O . PRO C 2 13 ? 65.332 -51.704 8.120 1.00 36.23 12 PRO C O 1
ATOM 2052 N N . PRO D 2 3 ? 45.600 -38.134 -0.970 1.00 37.15 1 PRO D N 1
ATOM 2053 C CA . PRO D 2 3 ? 45.564 -36.916 -1.786 1.00 34.00 1 PRO D CA 1
ATOM 2054 C C . PRO D 2 3 ? 46.213 -35.724 -1.088 1.00 25.65 1 PRO D C 1
ATOM 2055 O O . PRO D 2 3 ? 45.746 -35.310 -0.026 1.00 35.98 1 PRO D O 1
ATOM 2059 N N . PRO D 2 4 ? 47.284 -35.191 -1.667 1.00 27.73 2 PRO D N 1
ATOM 2060 C CA . PRO D 2 4 ? 47.951 -34.035 -1.070 1.00 24.49 2 PRO D CA 1
ATOM 2061 C C . PRO D 2 4 ? 47.024 -32.837 -1.020 1.00 26.74 2 PRO D C 1
ATOM 2062 O O . PRO D 2 4 ? 46.252 -32.591 -1.960 1.00 21.65 2 PRO D O 1
ATOM 2066 N N . PRO D 2 5 ? 47.065 -32.073 0.065 1.00 25.01 3 PRO D N 1
ATOM 2067 C CA . PRO D 2 5 ? 46.341 -30.808 0.115 1.00 20.85 3 PRO D CA 1
ATOM 2068 C C . PRO D 2 5 ? 46.918 -29.829 -0.891 1.00 19.27 3 PRO D C 1
ATOM 2069 O O . PRO D 2 5 ? 48.018 -30.054 -1.420 1.00 20.86 3 PRO D O 1
ATOM 2073 N N . PRO D 2 6 ? 46.210 -28.742 -1.194 1.00 19.75 4 PRO D N 1
ATOM 2074 C CA . PRO D 2 6 ? 46.747 -27.772 -2.140 1.00 17.61 4 PRO D CA 1
ATOM 2075 C C . PRO D 2 6 ? 47.997 -27.124 -1.582 1.00 20.75 4 PRO D C 1
ATOM 2076 O O . PRO D 2 6 ? 48.127 -26.937 -0.358 1.00 17.38 4 PRO D O 1
ATOM 2080 N N . PRO D 2 7 ? 48.954 -26.783 -2.439 1.00 16.37 5 PRO D N 1
ATOM 2081 C CA . PRO D 2 7 ? 50.147 -26.085 -1.970 1.00 17.80 5 PRO D CA 1
ATOM 2082 C C . PRO D 2 7 ? 49.782 -24.707 -1.452 1.00 17.83 5 PRO D C 1
ATOM 2083 O O . PRO D 2 7 ? 49.072 -23.947 -2.128 1.00 18.26 5 PRO D O 1
ATOM 2087 N N . PRO D 2 8 ? 50.230 -24.348 -0.249 1.00 16.42 6 PRO D N 1
ATOM 2088 C CA . PRO D 2 8 ? 49.904 -23.051 0.271 1.00 19.44 6 PRO D CA 1
ATOM 2089 C C . PRO D 2 8 ? 50.566 -21.974 -0.589 1.00 26.44 6 PRO D C 1
ATOM 2090 O O . PRO D 2 8 ? 51.511 -22.246 -1.284 1.00 20.96 6 PRO D O 1
ATOM 2094 N N . PRO D 2 9 ? 50.081 -20.720 -0.486 1.00 27.51 7 PRO D N 1
ATOM 2095 C CA . PRO D 2 9 ? 50.672 -19.603 -1.155 1.00 22.07 7 PRO D CA 1
ATOM 2096 C C . PRO D 2 9 ? 52.124 -19.564 -0.670 1.00 23.39 7 PRO D C 1
ATOM 2097 O O . PRO D 2 9 ? 52.396 -19.843 0.423 1.00 21.12 7 PRO D O 1
ATOM 2101 N N . PRO D 2 10 ? 53.083 -19.195 -1.550 1.00 24.18 8 PRO D N 1
ATOM 2102 C CA . PRO D 2 10 ? 54.499 -19.134 -1.174 1.00 32.00 8 PRO D CA 1
ATOM 2103 C C . PRO D 2 10 ? 54.768 -18.001 -0.172 1.00 30.59 8 PRO D C 1
ATOM 2104 O O . PRO D 2 10 ? 54.140 -16.963 -0.283 1.00 33.90 8 PRO D O 1
ATOM 2108 N N . PRO D 2 11 ? 55.686 -18.184 0.804 1.00 30.28 9 PRO D N 1
ATOM 2109 C CA . PRO D 2 11 ? 55.989 -17.143 1.792 1.00 33.93 9 PRO D CA 1
ATOM 2110 C C . PRO D 2 11 ? 56.322 -15.804 1.117 1.00 29.04 9 PRO D C 1
ATOM 2111 O O . PRO D 2 11 ? 57.427 -15.696 0.616 1.00 37.09 9 PRO D O 1
#

Radius of gyration: 22.06 Å; Cα contacts (8 Å, |Δi|>4): 603; chains: 4; bounding box: 35×66×41 Å

Foldseek 3Di:
DAQQCCCVPQQQDDQPNFGFPWKFKFWLCGHGRYIDPCFADADNVLSVQVVVCLVPPPSCQVPARAGNNDGWHFDDADRNAWTWTHDVQWIKIWGDAPTIIIITTHHPPDHSVSNCVRRHVSSVVVNVVVD/DAQACCCVVQQQDDFPNFGFPWKFKFWLCGHTSYIDPCFARADSVLSVQVVVCLVPPPSAQVPARAGNNDGWHWDDADRNAWTWTHDPQWIKIWGDAPTMIIITTHHPPDHSVSNCVRRHVSRVVVNVVVD/DDDDDDPDDPPD/DDDDDDDDD

Secondary structure (DSSP, 8-state):
--HHHHHHHHTSS-BTTB--SEEEEEETTS-EEEE-TT-----HHHHHHHHHHHHSTTSSTTT-EEETTEEEEE-S-BTTTEEEEEETTEEEEEEE-SSEEEEEEE-TTS-HHHHHHHHHHHHHHHHHTT-/--HHHHHHHHTSS-BTTB--SEEEEEETTS-EEEE-TT-----HHHHHHHHHHHHSTTSSTTT-EEETTEEEEE-S-BTTTEEEEEETTEEEEEEE-SSEEEEEEE-TTS-HHHHHHHHHHHHHHHHHTT-/-PPPPPSPPS--/-PPPPPPP-

GO terms:
  GO:0005783 endoplasmic reticulum (C, EXP)
  GO:0010494 cytoplasmic stress granule (C, IDA)
  GO:0008154 actin polymerization or depolymerization (P, IDA)
  GO:0005737 cytoplasm (C, TAS)
  GO:0005829 cytosol (C, HDA)
  GO:0005886 plasma membrane (C, HDA)
  GO:0009507 chloroplast (C, HDA)
  GO:0010229 inflorescence development (P, IMP)
  GO:0048366 leaf development (P, IMP)
  GO:0048527 lateral root development (P, IMP)
  GO:0005515 protein binding (F, IPI)

B-factor: mean 15.2, std 6.67, range [4.46, 43.27]

InterPro domains:
  IPR005455 Profilin, eukaryotic type [PR00392] (3-12)
  IPR005455 Profilin, eukaryotic type [PR00392] (21-30)
  IPR005455 Profilin, eukaryotic type [PR00392] (40-60)
  IPR005455 Profilin, eukaryotic type [PR00392] (64-78)
  IPR005455 Profilin, eukaryotic type [PR00392] (100-113)
  IPR005455 Profilin, eukaryotic type [PR00392] (113-130)
  IPR005455 Profilin, eukaryotic type [PR01640] (1-14)
  IPR005455 Profilin, eukaryotic type [PR01640] (27-40)
  IPR005455 Profilin, eukaryotic type [PR01640] (52-66)
  IPR005455 Profilin, eukaryotic type [PR01640] (71-80)
  IPR005455 Profilin, eukaryotic type [PR01640] (84-99)
  IPR005455 Profilin, eukaryotic type [PR01640] (104-117)
  IPR005455 Profilin, eukaryotic type [PR01640] (117-130)
  IPR005455 Profilin, eukaryotic type [PTHR11604] (1-130)
  IPR005455 Profilin, eukaryotic type [SM00392] (1-131)
  IPR005455 Profilin, eukaryotic type [cd00148] (2-130)
  IPR027310 Profilin conserved site [PS00414] (1-8)
  IPR036140 Profilin superfamily [SSF55770] (2-130)
  IPR048278 Profilin [PF00235] (1-131)

Sequence (283 aa):
MSWQSYVDDHLMCEVEGNHLTHAAIFGQDGSVWAQSSAFPQLKPAEIAGINKDFEEAGHLAPTGLFLGGEKYMVVQGEAGAVIRGKKGPGGVTIKKTTQALVFGIYDEPMTGGQCNLVVERLGDYLIESGLMSWQSYVDDHLMCEVEGNHLTHAAIFGQDGSVWAQSSAFPQLKPAEIAGINKDFEEAGHLAPTGLFLGGEKYMVVQGEAGAVIRGKKGPGGVTIKKTTQALVFGIYDEPMTGGQCNLVVERLGDYLIESGLVPPPPPPPPPLPPPPPPPPPP